Protein AF-A0A8R2F978-F1 (afdb_monomer_lite)

pLDDT: mean 90.06, std 7.63, range [48.06, 97.69]

Organism: Acyrthosiphon pisum (NCBI:txid7029)

Secondary structure (DSSP, 8-state):
-HHHHHHHHHHHHHHH--EEEEEEEEE-TT--EEEEEEEEEE-TT--EEEEEEEEEE-S--SHHHHHHHHHHHHHHTT--GGGEEEEEE-S-HHHH-TTTSHHHHHHHH-TT-EEEE-HHHHHHHHHHHHHHHSHHHHHHHHHHHHHHHHHHHHHHHHTTTEEEEESPPP-TT--HHHHHHHHHHHTT----EEEEEEEE-SSTT-EEEEEEES-HHHHHHHHHHHHHHT--GGGT-TTS-SSSPPEEEEPPPHHHHHHHHHHHHHHHHTT-SEEEEETTEEEEESSTTSPPEEE-STHHHHT-

Radius of gyration: 28.64 Å; chains: 1; bounding box: 63×48×80 Å

Sequence (304 aa):
MGVNVLSQIIDNVKNAGMYSVIMDETQDLKKHEQVSIDLRYCDKRLNVIENFIGFYKTDKLDGETLSNLLKSTLQSLDLKIENMRGQCYDGAASMRGSYSGVAKRIRDENKLALYVHCYAHILNLCVVDVCGKVAPIRNMFGEVSILKLRISSIEQSNLNNYIDITGIPQTKNENCSEIVKQIGLKTNTIINVIEANRIYITNDKNSIIVAKLETNEMKKKFIRNSKISKLSPNIIHNEWSNEIKVYINERLKKDRRIIFGQARAAGREKKFKFVWVNNGDILLKKEESSKTIRIRTPQDLEKM

InterPro domains:
  IPR012337 Ribonuclease H-like superfamily [SSF53098] (14-141)
  IPR025398 ZMYM1-like, RNase-like domain [PF14291] (4-101)
  IPR057251 FP protein, C-terminal domain [PF25298] (256-304)

Foldseek 3Di:
DLVVVLLVVLVQCVVLLAKAKEKEWDADPVRFIKMWIWIWGAGPVRDIDIGTNDIDTFNDLAQVRVLVSVVVVCVVSVHDLQRYQEYEYAPDCCDVPPPRHVQNVSCVVHVNHDYDHDPVNVVVVVVVVCCCPPVVSVVVVVVVVVVVVVVLLVVLVVLLQKKKKWQAADDPPDDQQVLVVLLCVLLVADWDWPDWDWDDDPDRRTIIIMTGTPDSVSLVSSQVSLVVSFDHNCSSPVPGDRVTTMHMARDEPPVLVVLLVVLVVLCVVVQFPDWHDDSNWTWTHRDPPGDIDTDDDNVSSVVD

Structure (mmCIF, N/CA/C/O backbone):
data_AF-A0A8R2F978-F1
#
_entry.id   AF-A0A8R2F978-F1
#
loop_
_atom_site.group_PDB
_atom_site.id
_atom_site.type_symbol
_atom_site.label_atom_id
_atom_site.label_alt_id
_atom_site.label_comp_id
_atom_site.label_asym_id
_atom_site.label_entity_id
_atom_site.label_seq_id
_atom_site.pdbx_PDB_ins_code
_atom_site.Cartn_x
_atom_site.Cartn_y
_atom_site.Cartn_z
_atom_site.occupancy
_atom_site.B_iso_or_equiv
_atom_site.auth_seq_id
_atom_site.auth_comp_id
_atom_site.auth_asym_id
_atom_site.auth_atom_id
_atom_site.pdbx_PDB_model_num
ATOM 1 N N . MET A 1 1 ? -9.953 -12.820 -29.648 1.00 48.06 1 MET A N 1
ATOM 2 C CA . MET A 1 1 ? -9.524 -11.502 -30.174 1.00 48.06 1 MET A CA 1
ATOM 3 C C . MET A 1 1 ? -8.089 -11.155 -29.799 1.00 48.06 1 MET A C 1
ATOM 5 O O . MET A 1 1 ? -7.335 -10.882 -30.716 1.00 48.06 1 MET A O 1
ATOM 9 N N . GLY A 1 2 ? -7.675 -11.223 -28.524 1.00 61.47 2 GLY A N 1
ATOM 10 C CA . GLY A 1 2 ? -6.311 -10.830 -28.114 1.00 61.47 2 GLY A CA 1
ATOM 11 C C . GLY A 1 2 ? -5.160 -11.596 -28.786 1.00 61.47 2 GLY A C 1
ATOM 12 O O . GLY A 1 2 ? -4.192 -10.973 -29.200 1.00 61.47 2 GLY A O 1
ATOM 13 N N . VAL A 1 3 ? -5.290 -12.917 -28.975 1.00 68.06 3 VAL A N 1
ATOM 14 C CA . VAL A 1 3 ? -4.236 -13.741 -29.608 1.00 68.06 3 VAL A CA 1
ATOM 15 C C . VAL A 1 3 ? -3.976 -13.317 -31.059 1.00 68.06 3 VAL A C 1
ATOM 17 O O . VAL A 1 3 ? -2.829 -13.107 -31.425 1.00 68.06 3 VAL A O 1
ATOM 20 N N . ASN A 1 4 ? -5.029 -13.081 -31.852 1.00 78.31 4 ASN A N 1
ATOM 21 C CA . ASN A 1 4 ? -4.880 -12.645 -33.248 1.00 78.31 4 ASN A CA 1
ATOM 22 C C . ASN A 1 4 ? -4.228 -11.259 -33.368 1.00 78.31 4 ASN A C 1
ATOM 24 O O . ASN A 1 4 ? -3.484 -11.016 -34.311 1.00 78.31 4 ASN A O 1
ATOM 28 N N . VAL A 1 5 ? -4.497 -10.354 -32.421 1.00 87.62 5 VAL A N 1
ATOM 29 C CA . VAL A 1 5 ? -3.882 -9.018 -32.407 1.00 87.62 5 VAL A CA 1
ATOM 30 C C . VAL A 1 5 ? -2.402 -9.112 -32.043 1.00 87.62 5 VAL A C 1
ATOM 32 O O . VAL A 1 5 ? -1.578 -8.497 -32.715 1.00 87.62 5 VAL A O 1
ATOM 35 N N . LEU A 1 6 ? -2.053 -9.912 -31.030 1.00 91.25 6 LEU A N 1
ATOM 36 C CA . LEU A 1 6 ? -0.658 -10.128 -30.654 1.00 91.25 6 LEU A CA 1
ATOM 37 C C . LEU A 1 6 ? 0.127 -10.758 -31.809 1.00 91.25 6 LEU A C 1
ATOM 39 O O . LEU A 1 6 ? 1.164 -10.222 -32.178 1.00 91.25 6 LEU A O 1
ATOM 43 N N . SER A 1 7 ? -0.388 -11.822 -32.433 1.00 92.06 7 SER A N 1
ATOM 44 C CA . SER A 1 7 ? 0.251 -12.443 -33.601 1.00 92.06 7 SER A CA 1
ATOM 45 C C . SER A 1 7 ? 0.510 -11.431 -34.720 1.00 92.06 7 SER A C 1
ATOM 47 O O . SER A 1 7 ? 1.630 -11.355 -35.214 1.00 92.06 7 SER A O 1
ATOM 49 N N . GLN A 1 8 ? -0.469 -10.577 -35.038 1.00 93.50 8 GLN A N 1
ATOM 50 C CA . GLN A 1 8 ? -0.300 -9.532 -36.051 1.00 93.50 8 GLN A CA 1
ATOM 51 C C . GLN A 1 8 ? 0.800 -8.522 -35.686 1.00 93.50 8 GLN A C 1
ATOM 53 O O . GLN A 1 8 ? 1.569 -8.109 -36.554 1.00 93.50 8 GLN A O 1
ATOM 58 N N . ILE A 1 9 ? 0.882 -8.111 -34.416 1.00 94.19 9 ILE A N 1
ATOM 59 C CA . ILE A 1 9 ? 1.946 -7.218 -33.935 1.00 94.19 9 ILE A CA 1
ATOM 60 C C . ILE A 1 9 ? 3.309 -7.890 -34.121 1.00 94.19 9 ILE A C 1
ATOM 62 O O . ILE A 1 9 ? 4.225 -7.270 -34.657 1.00 94.19 9 ILE A O 1
ATOM 66 N N . ILE A 1 10 ? 3.442 -9.159 -33.729 1.00 95.62 10 ILE A N 1
ATOM 67 C CA . ILE A 1 10 ? 4.699 -9.904 -33.860 1.00 95.62 10 ILE A CA 1
ATOM 68 C C . ILE A 1 10 ? 5.103 -10.060 -35.327 1.00 95.62 10 ILE A C 1
ATOM 70 O O . ILE A 1 10 ? 6.267 -9.837 -35.656 1.00 95.62 10 ILE A O 1
ATOM 74 N N . ASP A 1 11 ? 4.164 -10.359 -36.222 1.00 94.81 11 ASP A N 1
ATOM 75 C CA . ASP A 1 11 ? 4.444 -10.446 -37.657 1.00 94.81 11 ASP A CA 1
ATOM 76 C C . ASP A 1 11 ? 4.913 -9.100 -38.224 1.00 94.81 11 ASP A C 1
ATOM 78 O O . ASP A 1 11 ? 5.862 -9.043 -39.009 1.00 94.81 11 ASP A O 1
ATOM 82 N N . ASN A 1 12 ? 4.308 -7.991 -37.792 1.00 94.94 12 ASN A N 1
ATOM 83 C CA . ASN A 1 12 ? 4.743 -6.652 -38.185 1.00 94.94 12 ASN A CA 1
ATOM 84 C C . ASN A 1 12 ? 6.167 -6.347 -37.692 1.00 94.94 12 ASN A C 1
ATOM 86 O O . ASN A 1 12 ? 6.980 -5.833 -38.460 1.00 94.94 12 ASN A O 1
ATOM 90 N N . VAL A 1 13 ? 6.490 -6.714 -36.448 1.00 96.25 13 VAL A N 1
ATOM 91 C CA . VAL A 1 13 ? 7.836 -6.566 -35.869 1.00 96.25 13 VAL A CA 1
ATOM 92 C C . VAL A 1 13 ? 8.857 -7.410 -36.638 1.00 96.25 13 VAL A C 1
ATOM 94 O O . VAL A 1 13 ? 9.933 -6.919 -36.980 1.00 96.25 13 VAL A O 1
ATOM 97 N N . LYS A 1 14 ? 8.523 -8.665 -36.963 1.00 95.06 14 LYS A N 1
ATOM 98 C CA . LYS A 1 14 ? 9.383 -9.551 -37.764 1.00 95.06 14 LYS A CA 1
ATOM 99 C C . LYS A 1 14 ? 9.635 -8.977 -39.157 1.00 95.06 14 LYS A C 1
ATOM 101 O O . LYS A 1 14 ? 10.776 -8.970 -39.608 1.00 95.06 14 LYS A O 1
ATOM 106 N N . ASN A 1 15 ? 8.600 -8.435 -39.800 1.00 94.19 15 ASN A N 1
ATOM 107 C CA . ASN A 1 15 ? 8.706 -7.776 -41.105 1.00 94.19 15 ASN A CA 1
ATOM 108 C C . ASN A 1 15 ? 9.543 -6.489 -41.065 1.00 94.19 15 ASN A C 1
ATOM 110 O O . ASN A 1 15 ? 10.213 -6.171 -42.046 1.00 94.19 15 ASN A O 1
ATOM 114 N N . ALA A 1 16 ? 9.511 -5.749 -39.954 1.00 95.00 16 ALA A N 1
ATOM 115 C CA . ALA A 1 16 ? 10.373 -4.588 -39.740 1.00 95.00 16 ALA A CA 1
ATOM 116 C C . ALA A 1 16 ? 11.850 -4.978 -39.556 1.00 95.00 16 ALA A C 1
ATOM 118 O O . ALA A 1 16 ? 12.748 -4.174 -39.805 1.00 95.00 16 ALA A O 1
ATOM 119 N N . GLY A 1 17 ? 12.115 -6.210 -39.116 1.00 93.75 17 GLY A N 1
ATOM 120 C CA . GLY A 1 17 ? 13.448 -6.790 -38.972 1.00 93.75 17 GLY A CA 1
ATOM 121 C C . GLY A 1 17 ? 14.217 -6.307 -37.742 1.00 93.75 17 GLY A C 1
ATOM 122 O O . GLY A 1 17 ? 14.917 -7.105 -37.130 1.00 93.75 17 GLY A O 1
ATOM 123 N N . MET A 1 18 ? 14.074 -5.040 -37.344 1.00 96.00 18 MET A N 1
ATOM 124 C CA . MET A 1 18 ? 14.697 -4.466 -36.148 1.00 96.00 18 MET A CA 1
ATOM 125 C C . MET A 1 18 ? 13.656 -3.858 -35.215 1.00 96.00 18 MET A C 1
ATOM 127 O O . MET A 1 18 ? 12.683 -3.250 -35.660 1.00 96.00 18 MET A O 1
ATOM 131 N N . TYR A 1 19 ? 13.894 -3.979 -33.912 1.00 97.44 19 TYR A N 1
ATOM 132 C CA . TYR A 1 19 ? 12.982 -3.462 -32.895 1.00 97.44 19 TYR A CA 1
ATOM 133 C C . TYR A 1 19 ? 13.718 -2.997 -31.640 1.00 97.44 19 TYR A C 1
ATOM 135 O O . TYR A 1 19 ? 14.901 -3.262 -31.438 1.00 97.44 19 TYR A O 1
ATOM 143 N N . SER A 1 20 ? 13.007 -2.281 -30.784 1.00 97.44 20 SER A N 1
ATOM 144 C CA . SER A 1 20 ? 13.423 -1.907 -29.439 1.00 97.44 20 SER A CA 1
ATOM 145 C C . SER A 1 20 ? 12.384 -2.382 -28.437 1.00 97.44 20 SER A C 1
ATOM 147 O O . SER A 1 20 ? 11.215 -2.543 -28.784 1.00 97.44 20 SER A O 1
ATOM 149 N N . VAL A 1 21 ? 12.814 -2.594 -27.200 1.00 97.19 21 VAL A N 1
ATOM 150 C CA . VAL A 1 21 ? 11.937 -2.972 -26.092 1.00 97.19 21 VAL A CA 1
ATOM 151 C C . VAL A 1 21 ? 11.830 -1.807 -25.125 1.00 97.19 21 VAL A C 1
ATOM 153 O O . VAL A 1 21 ? 12.836 -1.172 -24.798 1.00 97.19 21 VAL A O 1
ATOM 156 N N . ILE A 1 22 ? 10.615 -1.553 -24.656 1.00 95.81 22 ILE A N 1
ATOM 157 C CA . ILE A 1 22 ? 10.334 -0.694 -23.511 1.00 95.81 22 ILE A CA 1
ATOM 158 C C . ILE A 1 22 ? 9.742 -1.596 -22.431 1.00 95.81 22 ILE A C 1
ATOM 160 O O . ILE A 1 22 ? 8.932 -2.470 -22.734 1.00 95.81 22 ILE A O 1
ATOM 164 N N . MET A 1 23 ? 10.202 -1.445 -21.194 1.00 93.56 23 MET A N 1
ATOM 165 C CA . MET A 1 23 ? 9.756 -2.275 -20.076 1.00 93.56 23 MET A CA 1
ATOM 166 C C . MET A 1 23 ? 9.658 -1.430 -18.814 1.00 93.56 23 MET A C 1
ATOM 168 O O . MET A 1 23 ? 10.573 -0.657 -18.521 1.00 93.56 23 MET A O 1
ATOM 172 N N . ASP A 1 24 ? 8.574 -1.608 -18.068 1.00 91.50 24 ASP A N 1
ATOM 173 C CA . ASP A 1 24 ? 8.365 -0.921 -16.794 1.00 91.50 24 ASP A CA 1
ATOM 174 C C . ASP A 1 24 ? 7.810 -1.875 -15.734 1.00 91.50 24 ASP A C 1
ATOM 176 O O . ASP A 1 24 ? 6.967 -2.737 -16.026 1.00 91.50 24 ASP A O 1
ATOM 180 N N . GLU A 1 25 ? 8.310 -1.719 -14.510 1.00 89.62 25 GLU A N 1
ATOM 181 C CA . GLU A 1 25 ? 7.930 -2.511 -13.340 1.00 89.62 25 GLU A CA 1
ATOM 182 C C . GLU A 1 25 ? 6.623 -1.951 -12.754 1.00 89.62 25 GLU A C 1
ATOM 184 O O . GLU A 1 25 ? 6.449 -0.743 -12.591 1.00 89.62 25 GLU A O 1
ATOM 189 N N . THR A 1 26 ? 5.664 -2.817 -12.433 1.00 84.56 26 THR A N 1
ATOM 190 C CA . THR A 1 26 ? 4.372 -2.411 -11.871 1.00 84.56 26 THR A CA 1
ATOM 191 C C . THR A 1 26 ? 3.833 -3.440 -10.881 1.00 84.56 26 THR A C 1
ATOM 193 O O . THR A 1 26 ? 4.259 -4.591 -10.863 1.00 84.56 26 THR A O 1
ATOM 196 N N . GLN A 1 27 ? 2.857 -3.046 -10.064 1.00 80.88 27 GLN A N 1
ATOM 197 C CA . GLN A 1 27 ? 2.188 -3.927 -9.105 1.00 80.88 27 GLN A CA 1
ATOM 198 C C . GLN A 1 27 ? 0.701 -4.045 -9.418 1.00 80.88 27 GLN A C 1
ATOM 200 O O . GLN A 1 27 ? 0.008 -3.044 -9.611 1.00 80.88 27 GLN A O 1
ATOM 205 N N . ASP A 1 28 ? 0.182 -5.274 -9.408 1.00 78.94 28 ASP A N 1
ATOM 206 C CA . ASP A 1 28 ? -1.251 -5.503 -9.581 1.00 78.94 28 ASP A CA 1
ATOM 207 C C . ASP A 1 28 ? -2.068 -5.166 -8.317 1.00 78.94 28 ASP A C 1
ATOM 209 O O . ASP A 1 28 ? -1.542 -4.928 -7.228 1.00 78.94 28 ASP A O 1
ATOM 213 N N . LEU A 1 29 ? -3.403 -5.185 -8.434 1.00 71.00 29 LEU A N 1
ATOM 214 C CA . LEU A 1 29 ? -4.315 -4.904 -7.311 1.00 71.00 29 LEU A CA 1
ATOM 215 C C . LEU A 1 29 ? -4.163 -5.878 -6.126 1.00 71.00 29 LEU A C 1
ATOM 217 O O . LEU A 1 29 ? -4.631 -5.587 -5.024 1.00 71.00 29 LEU A O 1
ATOM 221 N N . LYS A 1 30 ? -3.539 -7.040 -6.343 1.00 72.44 30 LYS A N 1
ATOM 222 C CA . LYS A 1 30 ? -3.233 -8.047 -5.321 1.00 72.44 30 LYS A CA 1
ATOM 223 C C . LYS A 1 30 ? -1.780 -7.961 -4.833 1.00 72.44 30 LYS A C 1
ATOM 225 O O . LYS A 1 30 ? -1.396 -8.791 -4.014 1.00 72.44 30 LYS A O 1
ATOM 230 N N . LYS A 1 31 ? -1.029 -6.932 -5.251 1.00 74.69 31 LYS A N 1
ATOM 231 C CA . LYS A 1 31 ? 0.383 -6.681 -4.930 1.00 74.69 31 LYS A CA 1
ATOM 232 C C . LYS A 1 31 ? 1.347 -7.747 -5.450 1.00 74.69 31 LYS A C 1
ATOM 234 O O . LYS A 1 31 ? 2.391 -7.965 -4.841 1.00 74.69 31 LYS A O 1
ATOM 239 N N . HIS A 1 32 ? 0.999 -8.426 -6.538 1.00 80.75 32 HIS A N 1
ATOM 240 C CA . HIS A 1 32 ? 1.986 -9.219 -7.264 1.00 80.75 32 HIS A CA 1
ATOM 241 C C . HIS A 1 32 ? 2.751 -8.311 -8.215 1.00 80.75 32 HIS A C 1
ATOM 243 O O . HIS A 1 32 ? 2.146 -7.480 -8.900 1.00 80.75 32 HIS A O 1
ATOM 249 N N . GLU A 1 33 ? 4.061 -8.514 -8.265 1.00 87.00 33 GLU A N 1
ATOM 250 C CA . GLU A 1 33 ? 4.936 -7.809 -9.189 1.00 87.00 33 GLU A CA 1
ATOM 251 C C . GLU A 1 33 ? 4.659 -8.263 -10.626 1.00 87.00 33 GLU A C 1
ATOM 253 O O . GLU A 1 33 ? 4.474 -9.450 -10.933 1.00 87.00 33 GLU A O 1
ATOM 258 N N . GLN A 1 34 ? 4.590 -7.290 -11.522 1.00 91.75 34 GLN A N 1
ATOM 259 C CA . GLN A 1 34 ? 4.372 -7.481 -12.943 1.00 91.75 34 GLN A CA 1
ATOM 260 C C . GLN A 1 34 ? 5.278 -6.550 -13.729 1.00 91.75 34 GLN A C 1
ATOM 262 O O . GLN A 1 34 ? 5.741 -5.519 -13.251 1.00 91.75 34 GLN A O 1
ATOM 267 N N . VAL A 1 35 ? 5.509 -6.928 -14.973 1.00 93.06 35 VAL A N 1
ATOM 268 C CA . VAL A 1 35 ? 6.360 -6.199 -15.891 1.00 93.06 35 VAL A CA 1
ATOM 269 C C . VAL A 1 35 ? 5.558 -5.943 -17.152 1.00 93.06 35 VAL A C 1
ATOM 271 O O . VAL A 1 35 ? 5.075 -6.880 -17.792 1.00 93.06 35 VAL A O 1
ATOM 274 N N . SER A 1 36 ? 5.370 -4.671 -17.479 1.00 94.69 36 SER A N 1
ATOM 275 C CA . SER A 1 36 ? 4.822 -4.262 -18.771 1.00 94.69 36 SER A CA 1
ATOM 276 C C . SER A 1 36 ? 5.912 -4.351 -19.827 1.00 94.69 36 SER A C 1
ATOM 278 O O . SER A 1 36 ? 7.052 -3.980 -19.552 1.00 94.69 36 SER A O 1
ATOM 280 N N . ILE A 1 37 ? 5.584 -4.873 -21.008 1.00 95.56 37 ILE A N 1
ATOM 281 C CA . ILE A 1 37 ? 6.512 -4.896 -22.139 1.00 95.56 37 ILE A CA 1
ATOM 282 C C . ILE A 1 37 ? 5.818 -4.312 -23.367 1.00 95.56 37 ILE A C 1
ATOM 284 O O . ILE A 1 37 ? 4.727 -4.747 -23.752 1.00 95.56 37 ILE A O 1
ATOM 288 N N . ASP A 1 38 ? 6.503 -3.374 -24.012 1.00 96.44 38 ASP A N 1
ATOM 289 C CA . ASP A 1 38 ? 6.137 -2.794 -25.296 1.00 96.44 38 ASP A CA 1
ATOM 290 C C . ASP A 1 38 ? 7.261 -3.010 -26.313 1.00 96.44 38 ASP A C 1
ATOM 292 O O . ASP A 1 38 ? 8.454 -3.009 -25.988 1.00 96.44 38 ASP A O 1
ATOM 296 N N . LEU A 1 39 ? 6.873 -3.163 -27.576 1.00 97.25 39 LEU A N 1
ATOM 297 C CA . LEU A 1 39 ? 7.788 -3.232 -28.707 1.00 97.25 39 LEU A CA 1
ATOM 298 C C . LEU A 1 39 ? 7.678 -1.959 -29.537 1.00 97.25 39 LEU A C 1
ATOM 300 O O . LEU A 1 39 ? 6.584 -1.545 -29.918 1.00 97.25 39 LEU A O 1
ATOM 304 N N . ARG A 1 40 ? 8.829 -1.378 -29.868 1.00 97.44 40 ARG A N 1
ATOM 305 C CA . ARG A 1 40 ? 8.950 -0.218 -30.751 1.00 97.44 40 ARG A CA 1
ATOM 306 C C . ARG A 1 40 ? 9.706 -0.598 -32.015 1.00 97.44 40 ARG A C 1
ATOM 308 O O . ARG A 1 40 ? 10.827 -1.091 -31.931 1.00 97.44 40 ARG A O 1
ATOM 315 N N . TYR A 1 41 ? 9.136 -0.344 -33.183 1.00 97.00 41 TYR A N 1
ATOM 316 C CA . TYR A 1 41 ? 9.738 -0.671 -34.479 1.00 97.00 41 TYR A CA 1
ATOM 317 C C . TYR A 1 41 ? 9.322 0.351 -35.540 1.00 97.00 41 TYR A C 1
ATOM 319 O O . TYR A 1 41 ? 8.482 1.211 -35.281 1.00 97.00 41 TYR A O 1
ATOM 327 N N . CYS A 1 42 ? 9.930 0.283 -36.723 1.00 96.38 42 CYS A N 1
ATOM 328 C CA . CYS A 1 42 ? 9.549 1.124 -37.855 1.00 96.38 42 CYS A CA 1
ATOM 329 C C . CYS A 1 42 ? 8.840 0.288 -38.919 1.00 96.38 42 CYS A C 1
ATOM 331 O O . CYS A 1 42 ? 9.311 -0.792 -39.270 1.00 96.38 42 CYS A O 1
ATOM 333 N N . ASP A 1 43 ? 7.727 0.785 -39.453 1.00 92.94 43 ASP A N 1
ATOM 334 C CA . ASP A 1 43 ? 7.078 0.149 -40.599 1.00 92.94 43 ASP A CA 1
ATOM 335 C C . ASP A 1 43 ? 7.853 0.394 -41.911 1.00 92.94 43 ASP A C 1
ATOM 337 O O . ASP A 1 43 ? 8.865 1.098 -41.963 1.00 92.94 43 ASP A O 1
ATOM 341 N N . LYS A 1 44 ? 7.344 -0.157 -43.020 1.00 90.94 44 LYS A N 1
ATOM 342 C CA . LYS A 1 44 ? 7.931 0.021 -44.362 1.00 90.94 44 LYS A CA 1
ATOM 343 C C . LYS A 1 44 ? 7.969 1.481 -44.836 1.00 90.94 44 LYS A C 1
ATOM 345 O O . LYS A 1 44 ? 8.677 1.786 -45.790 1.00 90.94 44 LYS A O 1
ATOM 350 N N . ARG A 1 45 ? 7.186 2.370 -44.219 1.00 93.75 45 ARG A N 1
ATOM 351 C CA . ARG A 1 45 ? 7.123 3.807 -44.519 1.00 93.75 45 ARG A CA 1
ATOM 352 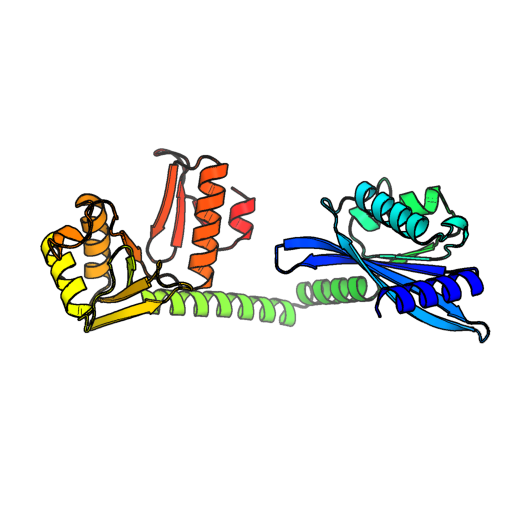C C . ARG A 1 45 ? 7.972 4.627 -43.544 1.00 93.75 45 ARG A C 1
ATOM 354 O O . ARG A 1 45 ? 7.916 5.851 -43.601 1.00 93.75 45 ARG A O 1
ATOM 361 N N . LEU A 1 46 ? 8.759 3.964 -42.691 1.00 91.75 46 LEU A N 1
ATOM 362 C CA . LEU A 1 46 ? 9.591 4.561 -41.647 1.00 91.75 46 LEU A CA 1
ATOM 363 C C . LEU A 1 46 ? 8.790 5.278 -40.550 1.00 91.75 46 LEU A C 1
ATOM 365 O O . LEU A 1 46 ? 9.341 6.108 -39.827 1.00 91.75 46 LEU A O 1
ATOM 369 N N . ASN A 1 47 ? 7.509 4.940 -40.381 1.00 95.62 47 ASN A N 1
ATOM 370 C CA . ASN A 1 47 ? 6.744 5.411 -39.234 1.00 95.62 47 ASN A CA 1
ATOM 371 C C . ASN A 1 47 ? 7.136 4.606 -38.002 1.00 95.62 47 ASN A C 1
ATOM 373 O O . ASN A 1 47 ? 7.174 3.375 -38.044 1.00 95.62 47 ASN A O 1
ATOM 377 N N . VAL A 1 48 ? 7.376 5.304 -36.895 1.00 95.94 48 VAL A N 1
ATOM 378 C CA . VAL A 1 48 ? 7.610 4.672 -35.598 1.00 95.94 48 VAL A CA 1
ATOM 379 C C . VAL A 1 48 ? 6.283 4.151 -35.059 1.00 95.94 48 VAL A C 1
ATOM 381 O O . VAL A 1 48 ? 5.329 4.913 -34.906 1.00 95.94 48 VAL A O 1
ATOM 384 N N . ILE A 1 49 ? 6.244 2.861 -34.749 1.00 96.75 49 ILE A N 1
ATOM 385 C CA . ILE A 1 49 ? 5.102 2.184 -34.145 1.00 96.75 49 ILE A CA 1
ATOM 386 C C . ILE A 1 49 ? 5.531 1.646 -32.785 1.00 96.75 49 ILE A C 1
ATOM 388 O O . ILE A 1 49 ? 6.590 1.033 -32.657 1.00 96.75 49 ILE A O 1
ATOM 392 N N . GLU A 1 50 ? 4.689 1.871 -31.781 1.00 96.62 50 GLU A N 1
ATOM 393 C CA . GLU A 1 50 ? 4.829 1.331 -30.432 1.00 96.62 50 GLU A CA 1
ATOM 394 C C . GLU A 1 50 ? 3.602 0.469 -30.125 1.00 96.62 50 GLU A C 1
ATOM 396 O O . GLU A 1 50 ? 2.460 0.900 -30.303 1.00 96.62 50 GLU A O 1
ATOM 401 N N . ASN A 1 51 ? 3.829 -0.777 -29.715 1.00 96.31 51 ASN A N 1
ATOM 402 C CA . ASN A 1 51 ? 2.762 -1.717 -29.403 1.00 96.31 51 ASN A CA 1
ATOM 403 C C . ASN A 1 51 ? 3.015 -2.424 -28.073 1.00 96.31 51 ASN A C 1
ATOM 405 O O . ASN A 1 51 ? 4.016 -3.122 -27.909 1.00 96.31 51 ASN A O 1
ATOM 409 N N . PHE A 1 52 ? 2.035 -2.314 -27.180 1.00 95.38 52 PHE A N 1
ATOM 410 C CA . PHE A 1 52 ? 1.959 -3.094 -25.954 1.00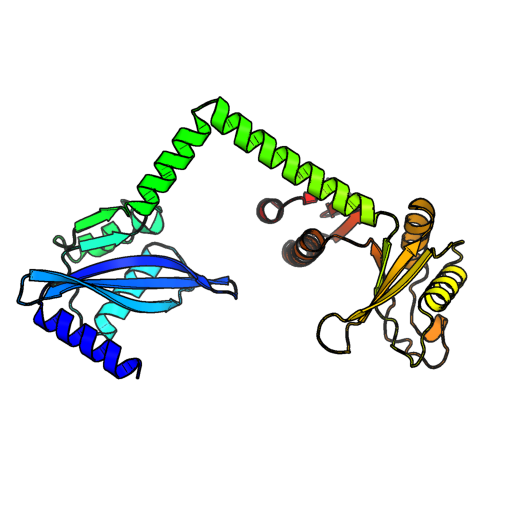 95.38 52 PHE A CA 1
ATOM 411 C C . PHE A 1 52 ? 1.717 -4.567 -26.260 1.00 95.38 52 PHE A C 1
ATOM 413 O O . PHE A 1 52 ? 0.770 -4.908 -26.976 1.00 95.38 52 PHE A O 1
ATOM 420 N N . ILE A 1 53 ? 2.556 -5.439 -25.699 1.00 94.44 53 ILE A N 1
ATOM 421 C CA . ILE A 1 53 ? 2.461 -6.887 -25.922 1.00 94.44 53 ILE A CA 1
ATOM 422 C C . ILE A 1 53 ? 1.964 -7.658 -24.700 1.00 94.44 53 ILE A C 1
ATOM 424 O O . ILE A 1 53 ? 1.531 -8.799 -24.851 1.00 94.44 53 ILE A O 1
ATOM 428 N N . GLY A 1 54 ? 1.982 -7.063 -23.504 1.00 93.69 54 GLY A N 1
ATOM 429 C CA . GLY A 1 54 ? 1.363 -7.671 -22.329 1.00 93.69 54 GLY A CA 1
ATOM 430 C C . GLY A 1 54 ? 2.005 -7.319 -20.992 1.00 93.69 54 GLY A C 1
ATOM 431 O O . GLY A 1 5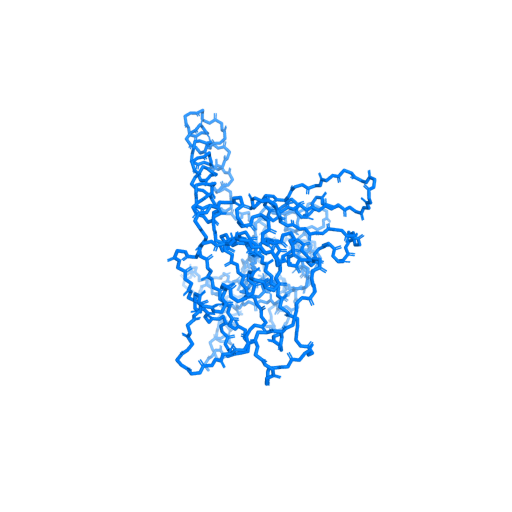4 ? 3.061 -6.690 -20.917 1.00 93.69 54 GLY A O 1
ATOM 432 N N . PHE A 1 55 ? 1.336 -7.775 -19.932 1.00 93.88 55 PHE A N 1
ATOM 433 C CA . PHE A 1 55 ? 1.880 -7.827 -18.580 1.00 93.88 55 PHE A CA 1
ATOM 434 C C . PHE A 1 55 ? 2.374 -9.235 -18.281 1.00 93.88 55 PHE A C 1
ATOM 436 O O . PHE A 1 55 ? 1.642 -10.213 -18.452 1.00 93.88 55 PHE A O 1
ATOM 443 N N . TYR A 1 56 ? 3.591 -9.319 -17.766 1.00 92.56 56 TYR A N 1
ATOM 444 C CA . TYR A 1 56 ? 4.250 -10.569 -17.434 1.00 92.56 56 TYR A CA 1
ATOM 445 C C . TYR A 1 56 ? 4.514 -10.600 -15.936 1.00 92.56 56 TYR A C 1
ATOM 447 O O . TYR A 1 56 ? 5.104 -9.679 -15.376 1.00 92.56 56 TYR A O 1
ATOM 455 N N . LYS A 1 57 ? 4.022 -11.639 -15.263 1.00 91.62 57 LYS A N 1
ATOM 456 C CA . LYS A 1 57 ? 4.223 -11.794 -13.820 1.00 91.62 57 LYS A CA 1
ATOM 457 C C . LYS A 1 57 ? 5.667 -12.161 -13.526 1.00 91.62 57 LYS A C 1
ATOM 459 O O . LYS A 1 57 ? 6.263 -12.952 -14.253 1.00 91.62 57 LYS A O 1
ATOM 464 N N . THR A 1 58 ? 6.180 -11.639 -12.422 1.00 88.88 58 THR A N 1
ATOM 465 C CA . THR A 1 58 ? 7.482 -12.021 -11.887 1.00 88.88 58 THR A CA 1
ATOM 466 C C . THR A 1 58 ? 7.408 -12.133 -10.374 1.00 88.88 58 THR A C 1
ATOM 468 O O . THR A 1 58 ? 6.666 -11.402 -9.725 1.00 88.88 58 THR A O 1
ATOM 471 N N . ASP A 1 59 ? 8.181 -13.051 -9.803 1.00 84.19 59 ASP A N 1
ATOM 472 C CA . ASP A 1 59 ? 8.273 -13.202 -8.350 1.00 84.19 59 ASP A CA 1
ATOM 473 C C . ASP A 1 59 ? 9.319 -12.255 -7.743 1.00 84.19 59 ASP A C 1
ATOM 475 O O . ASP A 1 59 ? 9.317 -12.009 -6.536 1.00 84.19 59 ASP A O 1
ATOM 479 N N . LYS A 1 60 ? 10.243 -11.741 -8.570 1.00 86.31 60 LYS A N 1
ATOM 480 C CA . LYS A 1 60 ? 11.340 -10.861 -8.151 1.00 86.31 60 LYS A CA 1
ATOM 481 C C . LYS A 1 60 ? 11.611 -9.769 -9.182 1.00 86.31 60 LYS A C 1
ATOM 483 O O . LYS A 1 60 ? 11.516 -9.997 -10.387 1.00 86.31 60 LYS A O 1
ATOM 488 N N . LEU A 1 61 ? 12.021 -8.607 -8.683 1.00 85.44 61 LEU A N 1
ATOM 489 C CA . LEU A 1 61 ? 12.409 -7.431 -9.471 1.00 85.44 61 LEU A CA 1
ATOM 490 C C . LEU A 1 61 ? 13.934 -7.224 -9.501 1.00 85.44 61 LEU A C 1
ATOM 492 O O . LEU A 1 61 ? 14.431 -6.108 -9.612 1.00 85.44 61 LEU A O 1
ATOM 496 N N . ASP A 1 62 ? 14.715 -8.297 -9.357 1.00 90.00 62 ASP A N 1
ATOM 497 C CA . ASP A 1 62 ? 16.162 -8.217 -9.556 1.00 90.00 62 ASP A CA 1
ATOM 498 C C . ASP A 1 62 ? 16.526 -8.284 -11.048 1.00 90.00 62 ASP A C 1
ATOM 500 O O . ASP A 1 62 ? 15.801 -8.840 -11.877 1.00 90.00 62 ASP A O 1
ATOM 504 N N . GLY A 1 63 ? 17.683 -7.716 -11.399 1.00 89.44 63 GLY A N 1
ATOM 505 C CA . GLY A 1 63 ? 18.103 -7.599 -12.796 1.00 89.44 63 GLY A CA 1
ATOM 506 C C . GLY A 1 63 ? 18.287 -8.938 -13.517 1.00 89.44 63 GLY A C 1
ATOM 507 O O . GLY A 1 63 ? 18.187 -8.985 -14.741 1.00 89.44 63 GLY A O 1
ATOM 508 N N . GLU A 1 64 ? 18.531 -10.037 -12.797 1.00 92.19 64 GLU A N 1
ATOM 509 C CA . GLU A 1 64 ? 18.643 -11.368 -13.397 1.00 92.19 64 GLU A CA 1
ATOM 510 C C . GLU A 1 64 ? 17.281 -11.915 -13.800 1.00 92.19 64 GLU A C 1
ATOM 512 O O . GLU A 1 64 ? 17.080 -12.284 -14.958 1.00 92.19 64 GLU A O 1
ATOM 517 N N . THR A 1 65 ? 16.343 -11.905 -12.854 1.00 92.94 65 THR A N 1
ATOM 518 C CA . THR A 1 65 ? 14.975 -12.378 -13.052 1.00 92.94 65 THR A CA 1
ATOM 519 C C . THR A 1 65 ? 14.306 -11.603 -14.185 1.00 92.94 65 THR A C 1
ATOM 521 O O . THR A 1 65 ? 13.759 -12.212 -15.103 1.00 92.94 65 THR A O 1
ATOM 524 N N . LEU A 1 66 ? 14.443 -10.274 -14.195 1.00 94.19 66 LEU A N 1
ATOM 525 C CA . LEU A 1 66 ? 13.888 -9.413 -15.243 1.00 94.19 66 LEU A CA 1
ATOM 526 C C . LEU A 1 66 ? 14.527 -9.660 -16.618 1.00 94.19 66 LEU A C 1
ATOM 528 O O . LEU A 1 66 ? 13.826 -9.716 -17.628 1.00 94.19 66 LEU A O 1
ATOM 532 N N . SER A 1 67 ? 15.845 -9.878 -16.675 1.00 94.19 67 SER A N 1
ATOM 533 C CA . SER A 1 67 ? 16.521 -10.216 -17.937 1.00 94.19 67 SER A CA 1
ATOM 534 C C . SER A 1 67 ? 16.039 -11.552 -18.497 1.00 94.19 67 SER A C 1
ATOM 536 O O . SER A 1 67 ? 15.800 -11.671 -19.697 1.00 94.19 67 SER A O 1
ATOM 538 N N . ASN A 1 68 ? 15.895 -12.562 -17.638 1.00 94.69 68 ASN A N 1
ATOM 539 C CA . ASN A 1 68 ? 15.429 -13.889 -18.035 1.00 94.69 68 ASN A CA 1
ATOM 540 C C . ASN A 1 68 ? 13.952 -13.864 -18.447 1.00 94.69 68 ASN A C 1
ATOM 542 O O . ASN A 1 68 ? 13.571 -14.528 -19.413 1.00 94.69 68 ASN A O 1
ATOM 546 N N . LEU A 1 69 ? 13.131 -13.053 -17.776 1.00 95.31 69 LEU A N 1
ATOM 547 C CA . LEU A 1 69 ? 11.742 -12.819 -18.161 1.00 95.31 69 LEU A CA 1
ATOM 548 C C . LEU A 1 69 ? 11.655 -12.212 -19.563 1.00 95.31 69 LEU A C 1
ATOM 550 O O . LEU A 1 69 ? 10.923 -12.723 -20.408 1.00 95.31 69 LEU A O 1
ATOM 554 N N . LEU A 1 70 ? 12.445 -11.173 -19.842 1.00 95.56 70 LEU A N 1
ATOM 555 C CA . LEU A 1 70 ? 12.479 -10.558 -21.164 1.00 95.56 70 LEU A CA 1
ATOM 556 C C . LEU A 1 70 ? 12.923 -11.560 -22.236 1.00 95.56 70 LEU A C 1
ATOM 558 O O . LEU A 1 70 ? 12.260 -11.698 -23.261 1.00 95.56 70 LEU A O 1
ATOM 562 N N . LYS A 1 71 ? 14.012 -12.298 -21.996 1.00 95.19 71 LYS A N 1
ATOM 563 C CA . LYS A 1 71 ? 14.525 -13.295 -22.951 1.00 95.19 71 LYS A CA 1
ATOM 564 C C . LYS A 1 71 ? 13.515 -14.398 -23.231 1.00 95.19 71 LYS A C 1
ATOM 566 O O . LYS A 1 71 ? 13.266 -14.705 -24.392 1.00 95.19 71 LYS A O 1
ATOM 571 N N . SER A 1 72 ? 12.910 -14.963 -22.188 1.00 95.62 72 SER A N 1
ATOM 572 C CA . SER A 1 72 ? 11.896 -16.011 -22.345 1.00 95.62 72 SER A CA 1
ATOM 573 C C . SER A 1 72 ? 10.650 -15.489 -23.064 1.00 95.62 72 SER A C 1
ATOM 575 O O . SER A 1 72 ? 10.112 -16.183 -23.924 1.00 95.62 72 SER A O 1
ATOM 577 N N . THR A 1 73 ? 10.254 -14.238 -22.810 1.00 95.31 73 THR A N 1
ATOM 578 C CA . THR A 1 73 ? 9.162 -13.574 -23.535 1.00 95.31 73 THR A CA 1
ATOM 579 C C . THR A 1 73 ? 9.495 -13.422 -25.018 1.00 95.31 73 THR A C 1
ATOM 581 O O . THR A 1 73 ? 8.726 -13.881 -25.861 1.00 95.31 73 THR A O 1
ATOM 584 N N . LEU A 1 74 ? 10.657 -12.857 -25.361 1.00 95.25 74 LEU A N 1
ATOM 585 C CA . LEU A 1 74 ? 11.093 -12.710 -26.754 1.00 95.25 74 LEU A CA 1
ATOM 586 C C . LEU A 1 74 ? 11.186 -14.065 -27.466 1.00 95.25 74 LEU A C 1
ATOM 588 O O . LEU A 1 74 ? 10.689 -14.201 -28.581 1.00 95.25 74 LEU A O 1
ATOM 592 N N . GLN A 1 75 ? 11.738 -15.081 -26.800 1.00 95.44 75 GLN A N 1
ATOM 593 C CA . GLN A 1 75 ? 11.828 -16.438 -27.335 1.00 95.44 75 GLN A CA 1
ATOM 594 C C . GLN A 1 75 ? 10.443 -17.054 -27.576 1.00 95.44 75 GLN A C 1
ATOM 596 O O . GLN A 1 75 ? 10.225 -17.664 -28.619 1.00 95.44 75 GLN A O 1
ATOM 601 N N . SER A 1 76 ? 9.489 -16.860 -26.659 1.00 94.88 76 SER A N 1
ATOM 602 C CA . SER A 1 76 ? 8.114 -17.360 -26.816 1.00 94.88 76 SER A CA 1
ATOM 603 C C . SER A 1 76 ? 7.361 -16.710 -27.984 1.00 94.88 76 SER A C 1
ATOM 605 O O . SER A 1 76 ? 6.463 -17.322 -28.559 1.00 94.88 76 SER A O 1
ATOM 607 N N . LEU A 1 77 ? 7.755 -15.490 -28.360 1.00 94.25 77 LEU A N 1
ATOM 608 C CA . LEU A 1 77 ? 7.217 -14.740 -29.497 1.00 94.25 77 LEU A CA 1
ATOM 609 C C . LEU A 1 77 ? 8.046 -14.947 -30.777 1.00 94.25 77 LEU A C 1
ATOM 611 O O . LEU A 1 77 ? 7.751 -14.345 -31.810 1.00 94.25 77 LEU A O 1
ATOM 615 N N . ASP A 1 78 ? 9.080 -15.795 -30.718 1.00 95.31 78 ASP A N 1
ATOM 616 C CA . ASP A 1 78 ? 10.023 -16.046 -31.810 1.00 95.31 78 ASP A CA 1
ATOM 617 C C . ASP A 1 78 ? 10.672 -14.742 -32.335 1.00 95.31 78 ASP A C 1
ATOM 619 O O . ASP A 1 78 ? 10.864 -14.520 -33.530 1.00 95.31 78 ASP A O 1
ATOM 623 N N . LEU A 1 79 ? 10.994 -13.831 -31.412 1.00 95.88 79 LEU A N 1
ATOM 624 C CA . LEU A 1 79 ? 11.748 -12.610 -31.677 1.00 95.88 79 LEU A CA 1
ATOM 625 C C . LEU A 1 79 ? 13.209 -12.804 -31.272 1.00 95.88 79 LEU A C 1
ATOM 627 O O . LEU A 1 79 ? 13.533 -13.096 -30.120 1.00 95.88 79 LEU A O 1
ATOM 631 N N . LYS A 1 80 ? 14.116 -12.613 -32.231 1.00 94.62 80 LYS A N 1
ATOM 632 C CA . LYS A 1 80 ? 15.554 -12.778 -32.007 1.00 94.62 80 LYS A CA 1
ATOM 633 C C . LYS A 1 80 ? 16.131 -11.575 -31.276 1.00 94.62 80 LYS A C 1
ATOM 635 O O . LYS A 1 80 ? 16.079 -10.460 -31.791 1.00 94.62 80 LYS A O 1
ATOM 640 N N . ILE A 1 81 ? 16.794 -11.821 -30.146 1.00 95.12 81 ILE A N 1
ATOM 641 C CA . ILE A 1 81 ? 17.488 -10.771 -29.389 1.00 95.12 81 ILE A CA 1
ATOM 642 C C . ILE A 1 81 ? 18.534 -10.034 -30.237 1.00 95.12 81 ILE A C 1
ATOM 644 O O . ILE A 1 81 ? 18.719 -8.838 -30.061 1.00 95.12 81 ILE A O 1
ATOM 648 N N . GLU A 1 82 ? 19.155 -10.706 -31.210 1.00 95.62 82 GLU A N 1
ATOM 649 C CA . GLU A 1 82 ? 20.119 -10.137 -32.168 1.00 95.62 82 GLU A CA 1
ATOM 650 C C . GLU A 1 82 ? 19.547 -8.984 -33.007 1.00 95.62 82 GLU A C 1
ATOM 652 O O . GLU A 1 82 ? 20.293 -8.114 -33.463 1.00 95.62 82 GLU A O 1
ATOM 657 N N . ASN A 1 83 ? 18.227 -8.959 -33.205 1.00 96.38 83 ASN A N 1
ATOM 658 C CA . ASN A 1 83 ? 17.516 -7.930 -33.966 1.00 96.38 83 ASN A CA 1
ATOM 659 C C . ASN A 1 83 ? 17.114 -6.724 -33.109 1.00 96.38 83 ASN A C 1
ATOM 661 O O . ASN A 1 83 ? 16.676 -5.696 -33.633 1.00 96.38 83 ASN A O 1
ATOM 665 N N . MET A 1 84 ? 17.294 -6.822 -31.796 1.00 97.00 84 MET A N 1
ATOM 666 C CA . MET A 1 84 ? 17.044 -5.730 -30.873 1.00 97.00 84 MET A CA 1
ATOM 667 C C . MET A 1 84 ? 18.093 -4.619 -31.062 1.00 97.00 84 MET A C 1
ATOM 669 O O . MET A 1 84 ? 19.292 -4.875 -31.214 1.00 97.00 84 MET A O 1
ATOM 673 N N . ARG A 1 85 ? 17.649 -3.362 -31.086 1.00 96.81 85 ARG A N 1
ATOM 674 C CA . ARG A 1 85 ? 18.497 -2.167 -31.265 1.00 96.81 85 ARG A CA 1
ATOM 675 C C . ARG A 1 85 ? 18.384 -1.175 -30.114 1.00 96.81 85 ARG A C 1
ATOM 677 O O . ARG A 1 85 ? 19.286 -0.367 -29.916 1.00 96.81 85 ARG A O 1
ATOM 684 N N . GLY A 1 86 ? 17.333 -1.279 -29.308 1.00 95.50 86 GLY A N 1
ATOM 685 C CA . GLY A 1 86 ? 17.131 -0.425 -28.146 1.00 95.50 86 GLY A CA 1
ATOM 686 C C . GLY A 1 86 ? 16.485 -1.164 -26.983 1.00 95.50 86 GLY A C 1
ATOM 687 O O . GLY A 1 86 ? 15.656 -2.047 -27.183 1.00 95.50 86 GLY A O 1
ATOM 688 N N . GLN A 1 87 ? 16.865 -0.778 -25.772 1.00 95.25 87 GLN A N 1
ATOM 689 C CA . GLN A 1 87 ? 16.257 -1.170 -24.502 1.00 95.25 87 GLN A CA 1
ATOM 690 C C . GLN A 1 87 ? 15.993 0.095 -23.688 1.00 95.25 87 GLN A C 1
ATOM 692 O O . GLN A 1 87 ? 16.925 0.854 -23.416 1.00 95.25 87 GLN A O 1
ATOM 697 N N . CYS A 1 88 ? 14.739 0.332 -23.317 1.00 94.69 88 CYS A N 1
ATOM 698 C CA . CYS A 1 88 ? 14.313 1.534 -22.611 1.00 94.69 88 CYS A CA 1
ATOM 699 C C . CYS A 1 88 ? 13.622 1.178 -21.296 1.00 94.69 88 CYS A C 1
ATOM 701 O O . CYS A 1 88 ? 12.476 0.735 -21.315 1.00 94.69 88 CYS A O 1
ATOM 703 N N . TYR A 1 89 ? 14.320 1.390 -20.180 1.00 92.12 89 TYR A N 1
ATOM 704 C CA . TYR A 1 89 ? 13.868 1.062 -18.822 1.00 92.12 89 TYR A CA 1
ATOM 705 C C . TYR A 1 89 ? 14.176 2.222 -17.861 1.00 92.12 89 TYR A C 1
ATOM 707 O O . TYR A 1 89 ? 14.847 3.195 -18.236 1.00 92.12 89 TYR A O 1
ATOM 715 N N . ASP A 1 90 ? 13.687 2.145 -16.624 1.00 88.44 90 ASP A N 1
ATOM 716 C CA . ASP A 1 90 ? 13.985 3.137 -15.592 1.00 88.44 90 ASP A CA 1
ATOM 717 C C . ASP A 1 90 ? 15.436 3.056 -15.064 1.00 88.44 90 ASP A C 1
ATOM 719 O O . ASP A 1 90 ? 16.261 2.236 -15.479 1.00 88.44 90 ASP A O 1
ATOM 723 N N . GLY A 1 91 ? 15.778 3.986 -14.173 1.00 85.81 91 GLY A N 1
ATOM 724 C CA . GLY A 1 91 ? 17.121 4.121 -13.621 1.00 85.81 91 GLY A CA 1
ATOM 725 C C . GLY A 1 91 ? 17.415 3.222 -12.426 1.00 85.81 91 GLY A C 1
ATOM 726 O O . GLY A 1 91 ? 18.478 3.402 -11.822 1.00 85.81 91 GLY A O 1
ATOM 727 N N . ALA A 1 92 ? 16.512 2.309 -12.053 1.00 86.56 92 ALA A N 1
ATOM 728 C CA . ALA A 1 92 ? 16.687 1.453 -10.889 1.00 86.56 92 ALA A CA 1
ATOM 729 C C . ALA A 1 92 ? 17.954 0.594 -11.013 1.00 86.56 92 ALA A C 1
ATOM 731 O O . ALA A 1 92 ? 18.430 0.275 -12.105 1.00 86.56 92 ALA A O 1
ATOM 732 N N . ALA A 1 93 ? 18.533 0.198 -9.877 1.00 85.62 93 ALA A N 1
ATOM 733 C CA . ALA A 1 93 ? 19.757 -0.604 -9.870 1.00 85.62 93 ALA A CA 1
ATOM 734 C C . ALA A 1 93 ? 19.566 -1.973 -10.555 1.00 85.62 93 ALA A C 1
ATOM 736 O O . ALA A 1 93 ? 20.487 -2.452 -11.218 1.00 85.62 93 ALA A O 1
ATOM 737 N N . SER A 1 94 ? 18.371 -2.566 -10.438 1.00 85.75 94 SER A N 1
ATOM 738 C CA . SER A 1 94 ? 17.942 -3.781 -11.148 1.00 85.75 94 SER A CA 1
ATOM 739 C C . SER A 1 94 ? 17.968 -3.606 -12.668 1.00 85.75 94 SER A C 1
ATOM 741 O O . SER A 1 94 ? 18.363 -4.522 -13.385 1.00 85.75 94 SER A O 1
ATOM 743 N N . MET A 1 95 ? 17.622 -2.421 -13.164 1.00 89.06 95 MET A N 1
ATOM 744 C CA . MET A 1 95 ? 17.527 -2.108 -14.587 1.00 89.06 95 MET A CA 1
ATOM 745 C C . MET A 1 95 ? 18.857 -1.611 -15.161 1.00 89.06 95 MET A C 1
ATOM 747 O O . MET A 1 95 ? 19.427 -2.230 -16.060 1.00 89.06 95 MET A O 1
ATOM 751 N N . ARG A 1 96 ? 19.402 -0.518 -14.617 1.00 87.69 96 ARG A N 1
ATOM 752 C CA . ARG A 1 96 ? 20.580 0.193 -15.145 1.00 87.69 96 ARG A CA 1
ATOM 753 C C . ARG A 1 96 ? 21.920 -0.297 -14.578 1.00 87.69 96 ARG A C 1
ATOM 755 O O . ARG A 1 96 ? 22.969 0.098 -15.087 1.00 87.69 96 ARG A O 1
ATOM 762 N N . GLY A 1 97 ? 21.922 -1.119 -13.528 1.00 82.38 97 GLY A N 1
ATOM 763 C CA . GLY A 1 97 ? 23.133 -1.494 -12.789 1.00 82.38 97 GLY A CA 1
ATOM 764 C C . GLY A 1 97 ? 24.300 -1.956 -13.675 1.00 82.38 97 GLY A C 1
ATOM 765 O O . GLY A 1 97 ? 24.174 -2.902 -14.450 1.00 82.38 97 GLY A O 1
ATOM 766 N N . SER A 1 98 ? 25.471 -1.330 -13.513 1.00 70.31 98 SER A N 1
ATOM 767 C CA . SER A 1 98 ? 26.656 -1.553 -14.364 1.00 70.31 98 SER A CA 1
ATOM 768 C C . SER A 1 98 ? 27.275 -2.951 -14.265 1.00 70.31 98 SER A C 1
ATOM 770 O O . SER A 1 98 ? 28.097 -3.311 -15.110 1.00 70.31 98 SER A O 1
ATOM 772 N N . TYR A 1 99 ? 26.919 -3.729 -13.237 1.00 70.31 99 TYR A N 1
ATOM 773 C CA . TYR A 1 99 ? 27.454 -5.073 -12.980 1.00 70.31 99 TYR A CA 1
ATOM 774 C C . TYR A 1 99 ? 26.417 -6.181 -13.176 1.00 70.31 99 TYR A C 1
ATOM 776 O O . TYR A 1 99 ? 26.763 -7.229 -13.708 1.00 70.31 99 TYR A O 1
ATOM 784 N N . SER A 1 100 ? 25.161 -5.946 -12.793 1.00 84.06 100 SER A N 1
ATOM 785 C CA . SER A 1 100 ? 24.125 -6.986 -12.735 1.00 84.06 100 SER A CA 1
ATOM 786 C C . SER A 1 100 ? 22.758 -6.558 -13.277 1.00 84.06 100 SER A C 1
ATOM 788 O O . SER A 1 100 ? 21.827 -7.365 -13.235 1.00 84.06 100 SER A O 1
ATOM 790 N N . GLY A 1 101 ? 22.626 -5.324 -13.775 1.00 88.00 101 GLY A N 1
ATOM 791 C CA . GLY A 1 101 ? 21.352 -4.799 -14.254 1.00 88.00 101 GLY A CA 1
ATOM 792 C C . GLY A 1 101 ? 20.935 -5.359 -15.615 1.00 88.00 101 GLY A C 1
ATOM 793 O O . GLY A 1 101 ? 21.785 -5.809 -16.392 1.00 88.00 101 GLY A O 1
ATOM 794 N N . VAL A 1 102 ? 19.636 -5.288 -15.923 1.00 91.31 102 VAL A N 1
ATOM 795 C CA . VAL A 1 102 ? 19.062 -5.730 -17.211 1.00 91.31 102 VAL A CA 1
ATOM 796 C C . VAL A 1 102 ? 19.800 -5.107 -18.395 1.00 91.31 102 VAL A C 1
ATOM 798 O O . VAL A 1 102 ? 20.212 -5.814 -19.316 1.00 91.31 102 VAL A O 1
ATOM 801 N N . ALA A 1 103 ? 20.073 -3.802 -18.322 1.00 92.50 103 ALA A N 1
ATOM 802 C CA . ALA A 1 103 ? 20.760 -3.045 -19.361 1.00 92.50 103 ALA A CA 1
ATOM 803 C C . ALA A 1 103 ? 22.116 -3.647 -19.749 1.00 92.50 103 ALA A C 1
ATOM 805 O O . ALA A 1 103 ? 22.466 -3.705 -20.931 1.00 92.50 103 ALA A O 1
ATOM 806 N N . LYS A 1 104 ? 22.885 -4.096 -18.750 1.00 91.62 104 LYS A N 1
ATOM 807 C CA . LYS A 1 104 ? 24.188 -4.730 -18.954 1.00 91.62 104 LYS A CA 1
ATOM 808 C C . LYS A 1 104 ? 24.020 -6.143 -19.508 1.00 91.62 104 LYS A C 1
ATOM 810 O O . LYS A 1 104 ? 24.611 -6.450 -20.533 1.00 91.62 104 LYS A O 1
ATOM 815 N N . ARG A 1 105 ? 23.170 -6.964 -18.882 1.00 94.12 105 ARG A N 1
ATOM 816 C CA . ARG A 1 105 ? 22.956 -8.372 -19.264 1.00 94.12 105 ARG A CA 1
ATOM 817 C C . ARG A 1 105 ? 22.486 -8.522 -20.712 1.00 94.12 105 ARG A C 1
ATOM 819 O O . ARG A 1 105 ? 22.970 -9.399 -21.416 1.00 94.12 105 ARG A O 1
ATOM 826 N N . ILE A 1 106 ? 21.588 -7.651 -21.173 1.00 94.50 106 ILE A N 1
ATOM 827 C CA . ILE A 1 106 ? 21.142 -7.635 -22.574 1.00 94.50 106 ILE A CA 1
ATOM 828 C C . ILE A 1 106 ? 22.249 -7.133 -23.506 1.00 94.50 106 ILE A C 1
ATOM 830 O O . ILE A 1 106 ? 22.406 -7.654 -24.606 1.00 94.50 106 ILE A O 1
ATOM 834 N N . ARG A 1 107 ? 23.054 -6.154 -23.075 1.00 93.56 107 ARG A N 1
ATOM 835 C CA . ARG A 1 107 ? 24.166 -5.624 -23.880 1.00 93.56 107 ARG A CA 1
ATOM 836 C C . ARG A 1 107 ? 25.313 -6.622 -24.044 1.00 93.56 107 ARG A C 1
ATOM 838 O O . ARG A 1 107 ? 25.960 -6.620 -25.089 1.00 93.56 107 ARG A O 1
ATOM 845 N N . ASP A 1 108 ? 25.559 -7.452 -23.035 1.00 93.81 108 ASP A N 1
ATOM 846 C CA . ASP A 1 108 ? 26.573 -8.507 -23.086 1.00 93.81 108 ASP A CA 1
ATOM 847 C C . ASP A 1 108 ? 26.216 -9.568 -24.151 1.00 93.81 108 ASP A C 1
ATOM 849 O O . ASP A 1 108 ? 27.112 -10.088 -24.813 1.00 93.81 108 ASP A O 1
ATOM 853 N N . GLU A 1 109 ? 24.921 -9.818 -24.388 1.00 93.81 109 GLU A N 1
ATOM 854 C CA . GLU A 1 109 ? 24.426 -10.720 -25.445 1.00 93.81 109 GLU A CA 1
ATOM 855 C C . GLU A 1 109 ? 24.261 -10.030 -26.803 1.00 93.81 109 GLU A C 1
ATOM 857 O O . GLU A 1 109 ? 24.591 -10.597 -27.842 1.00 93.81 109 GLU A O 1
ATOM 862 N N . ASN A 1 110 ? 23.778 -8.789 -26.808 1.00 95.50 110 ASN A N 1
ATOM 863 C CA . ASN A 1 110 ? 23.621 -7.983 -28.007 1.00 95.50 110 ASN A CA 1
ATOM 864 C C . ASN A 1 110 ? 24.185 -6.574 -27.790 1.00 95.50 110 ASN A C 1
ATOM 866 O O . ASN A 1 110 ? 23.508 -5.659 -27.314 1.00 95.50 110 ASN A O 1
ATOM 870 N N . LYS A 1 111 ? 25.426 -6.374 -28.246 1.00 95.50 111 LYS A N 1
ATOM 871 C CA . LYS A 1 111 ? 26.139 -5.089 -28.154 1.00 95.50 111 LYS A CA 1
ATOM 872 C C . LYS A 1 111 ? 25.451 -3.944 -28.909 1.00 95.50 111 LYS A C 1
ATOM 874 O O . LYS A 1 111 ? 25.745 -2.785 -28.625 1.00 95.50 111 LYS A O 1
ATOM 879 N N . LEU A 1 112 ? 24.553 -4.253 -29.849 1.00 95.69 112 LEU A N 1
ATOM 880 C CA . LEU A 1 112 ? 23.793 -3.272 -30.628 1.00 95.69 112 LEU A CA 1
ATOM 881 C C . LEU A 1 112 ? 22.512 -2.806 -29.916 1.00 95.69 112 LEU A C 1
ATOM 883 O O . LEU A 1 112 ? 21.904 -1.840 -30.365 1.00 95.69 112 LEU A O 1
ATOM 887 N N . ALA A 1 113 ? 22.092 -3.456 -28.823 1.00 95.62 113 ALA A N 1
ATOM 888 C CA . ALA A 1 113 ? 20.923 -3.054 -28.043 1.00 95.62 113 ALA A CA 1
ATOM 889 C C . ALA A 1 113 ? 21.268 -1.888 -27.098 1.00 95.62 113 ALA A C 1
ATOM 891 O O . ALA A 1 113 ? 21.676 -2.078 -25.945 1.00 95.62 113 ALA A O 1
ATOM 892 N N . LEU A 1 114 ? 21.107 -0.658 -27.589 1.00 94.31 114 LEU A N 1
ATOM 893 C CA . LEU A 1 114 ? 21.451 0.554 -26.848 1.00 94.31 114 LEU A CA 1
ATOM 894 C C . LEU A 1 114 ? 20.476 0.809 -25.697 1.00 94.31 114 LEU A C 1
ATOM 896 O O . LEU A 1 114 ? 19.261 0.745 -25.861 1.00 94.31 114 LEU A O 1
ATOM 900 N N . TYR A 1 115 ? 21.023 1.137 -24.528 1.00 93.81 115 TYR A N 1
ATOM 901 C CA . TYR A 1 115 ? 20.220 1.518 -23.370 1.00 93.81 115 TYR A CA 1
ATOM 902 C C . TYR A 1 115 ? 19.836 2.989 -23.416 1.00 93.81 115 TYR A C 1
ATOM 904 O O . TYR A 1 115 ? 20.707 3.857 -23.497 1.00 93.81 115 TYR A O 1
ATOM 912 N N . VAL A 1 116 ? 18.537 3.238 -23.286 1.00 92.56 116 VAL A N 1
ATOM 913 C CA . VAL A 1 116 ? 17.942 4.559 -23.111 1.00 92.56 116 VAL A CA 1
ATOM 914 C C . VAL A 1 116 ? 17.296 4.598 -21.733 1.00 92.56 116 VAL A C 1
ATOM 916 O O . VAL A 1 116 ? 16.501 3.736 -21.377 1.00 92.56 116 VAL A O 1
ATOM 919 N N . HIS A 1 117 ? 17.657 5.597 -20.935 1.00 90.62 117 HIS A N 1
ATOM 920 C CA . HIS A 1 117 ? 17.046 5.795 -19.626 1.00 90.62 117 HIS A CA 1
ATOM 921 C C . HIS A 1 117 ? 15.694 6.496 -19.799 1.00 90.62 117 HIS A C 1
ATOM 923 O O . HIS A 1 117 ? 15.621 7.518 -20.482 1.00 90.62 117 HIS A O 1
ATOM 929 N N . CYS A 1 118 ? 14.647 5.959 -19.172 1.00 90.88 118 CYS A N 1
ATOM 930 C CA . CYS A 1 118 ? 13.293 6.498 -19.238 1.00 90.88 118 CYS A CA 1
ATOM 931 C C . CYS A 1 118 ? 13.247 8.008 -18.937 1.00 90.88 118 CYS A C 1
ATOM 933 O O . CYS A 1 118 ? 13.529 8.455 -17.822 1.00 90.88 118 CYS A O 1
ATOM 935 N N . TYR A 1 119 ? 12.843 8.807 -19.930 1.00 89.44 119 TYR A N 1
ATOM 936 C CA . TYR A 1 119 ? 12.763 10.262 -19.789 1.00 89.44 119 TYR A CA 1
ATOM 937 C C . TYR A 1 119 ? 11.710 10.709 -18.778 1.00 89.44 119 TYR A C 1
ATOM 939 O O . TYR A 1 119 ? 11.941 11.688 -18.073 1.00 89.44 119 TYR A O 1
ATOM 947 N N . ALA A 1 120 ? 10.589 9.992 -18.663 1.00 88.31 120 ALA A N 1
ATOM 948 C CA . ALA A 1 120 ? 9.574 10.296 -17.657 1.00 88.31 120 ALA A CA 1
ATOM 949 C C . ALA A 1 120 ? 10.138 10.130 -16.237 1.00 88.31 120 ALA A C 1
ATOM 951 O O . ALA A 1 120 ? 9.938 10.995 -15.383 1.00 88.31 120 ALA A O 1
ATOM 952 N N . HIS A 1 121 ? 10.921 9.071 -16.009 1.00 87.19 121 HIS A N 1
ATOM 953 C CA . HIS A 1 121 ? 11.613 8.857 -14.742 1.00 87.19 121 HIS A CA 1
ATOM 954 C C . HIS A 1 121 ? 12.657 9.952 -14.474 1.00 87.19 121 HIS A C 1
ATOM 956 O O . HIS A 1 121 ? 12.666 10.530 -13.389 1.00 87.19 121 HIS A O 1
ATOM 962 N N . ILE A 1 122 ? 13.485 10.307 -15.469 1.00 90.31 122 ILE A N 1
ATOM 963 C CA . ILE A 1 122 ? 14.455 11.413 -15.354 1.00 90.31 122 ILE A CA 1
ATOM 964 C C . ILE A 1 122 ? 13.750 12.723 -14.992 1.00 90.31 122 ILE A C 1
ATOM 966 O O . ILE A 1 122 ? 14.179 13.412 -14.069 1.00 90.31 122 ILE A O 1
ATOM 970 N N . LEU A 1 123 ? 12.664 13.060 -15.691 1.00 92.62 123 LEU A N 1
ATOM 971 C CA . LEU A 1 123 ? 11.900 14.275 -15.432 1.00 92.62 123 LEU A CA 1
ATOM 972 C C . LEU A 1 123 ? 11.360 14.283 -14.001 1.00 92.62 123 LEU A C 1
ATOM 974 O O . LEU A 1 123 ? 11.511 15.282 -13.301 1.00 92.62 123 LEU A O 1
ATOM 978 N N . ASN A 1 124 ? 10.790 13.167 -13.542 1.00 91.75 124 ASN A N 1
ATOM 979 C CA . ASN A 1 124 ? 10.311 13.042 -12.171 1.00 91.75 124 ASN A CA 1
ATOM 980 C C . ASN A 1 124 ? 11.443 13.244 -11.148 1.00 91.75 124 ASN A C 1
ATOM 982 O O . ASN A 1 124 ? 11.265 13.988 -10.186 1.00 91.75 124 ASN A O 1
ATOM 986 N N . LEU A 1 125 ? 12.624 12.658 -11.373 1.00 91.00 125 LEU A N 1
ATOM 987 C CA . LEU A 1 125 ? 13.792 12.871 -10.510 1.00 91.00 125 LEU A CA 1
ATOM 988 C C . LEU A 1 125 ? 14.217 14.343 -10.471 1.00 91.00 125 LEU A C 1
ATOM 990 O O . LEU A 1 125 ? 14.454 14.877 -9.389 1.00 91.00 125 LEU A O 1
ATOM 994 N N . CYS A 1 126 ? 14.267 15.016 -11.624 1.00 94.56 126 CYS A N 1
ATOM 995 C CA . CYS A 1 126 ? 14.565 16.445 -11.690 1.00 94.56 126 CYS A CA 1
ATOM 996 C C . CYS A 1 126 ? 13.533 17.272 -10.912 1.00 94.56 126 CYS A C 1
ATOM 998 O O . CYS A 1 126 ? 13.911 18.153 -10.143 1.00 94.56 126 CYS A O 1
ATOM 1000 N N . VAL A 1 127 ? 12.240 16.977 -11.067 1.00 95.00 127 VAL A N 1
ATOM 1001 C CA . VAL A 1 127 ? 11.164 17.676 -10.349 1.00 95.00 127 VAL A CA 1
ATOM 1002 C C . VAL A 1 127 ? 11.296 17.475 -8.840 1.00 95.00 127 VAL A C 1
ATOM 1004 O O . VAL A 1 127 ? 11.258 18.455 -8.098 1.00 95.00 127 VAL A O 1
ATOM 1007 N N . VAL A 1 128 ? 11.494 16.237 -8.376 1.00 93.25 128 VAL A N 1
ATOM 1008 C CA . VAL A 1 128 ? 11.666 15.925 -6.947 1.00 93.25 128 VAL A CA 1
ATOM 1009 C C . VAL A 1 128 ? 12.888 16.642 -6.364 1.00 93.25 128 VAL A C 1
ATOM 1011 O O . VAL A 1 128 ? 12.789 17.244 -5.293 1.00 93.25 128 VAL A O 1
ATOM 1014 N N . ASP A 1 129 ? 14.018 16.640 -7.076 1.00 94.50 129 ASP A N 1
ATOM 1015 C CA . ASP A 1 129 ? 15.247 17.317 -6.647 1.00 94.50 129 ASP A CA 1
ATOM 1016 C C . ASP A 1 129 ? 15.059 18.842 -6.550 1.00 94.50 129 ASP A C 1
ATOM 1018 O O . ASP A 1 129 ? 15.386 19.454 -5.528 1.00 94.50 129 ASP A O 1
ATOM 1022 N N . VAL A 1 130 ? 14.441 19.459 -7.564 1.00 95.06 130 VAL A N 1
ATOM 1023 C CA . VAL A 1 130 ? 14.104 20.893 -7.553 1.00 95.06 130 VAL A CA 1
ATOM 1024 C C . VAL A 1 130 ? 13.163 21.222 -6.392 1.00 95.06 130 VAL A C 1
ATOM 1026 O O . VAL A 1 130 ? 13.399 22.194 -5.670 1.00 95.06 130 VAL A O 1
ATOM 1029 N N . CYS A 1 131 ? 12.142 20.395 -6.149 1.00 94.69 131 CYS A N 1
ATOM 1030 C CA . CYS A 1 131 ? 11.207 20.585 -5.039 1.00 94.69 131 CYS A CA 1
ATOM 1031 C C . CYS A 1 131 ? 11.893 20.515 -3.664 1.00 94.69 131 CYS A C 1
ATOM 1033 O O . CYS A 1 131 ? 11.464 21.200 -2.738 1.00 94.69 131 CYS A O 1
ATOM 1035 N N . GLY A 1 132 ? 12.965 19.728 -3.519 1.00 93.50 132 GLY A N 1
ATOM 1036 C CA . GLY A 1 132 ? 13.767 19.672 -2.292 1.00 93.50 132 GLY A CA 1
ATOM 1037 C C . GLY A 1 132 ? 14.722 20.861 -2.114 1.00 93.50 132 GLY A C 1
ATOM 1038 O O . GLY A 1 132 ? 14.997 21.282 -0.984 1.00 93.50 132 GLY A O 1
ATOM 1039 N N . LYS A 1 133 ? 15.219 21.429 -3.217 1.00 94.88 133 LYS A N 1
ATOM 1040 C CA . LYS A 1 133 ? 16.220 22.509 -3.204 1.00 94.88 133 LYS A CA 1
ATOM 1041 C C . LYS A 1 133 ? 15.610 23.908 -3.121 1.00 94.88 133 LYS A C 1
ATOM 1043 O O . LYS A 1 133 ? 16.169 24.775 -2.451 1.00 94.88 133 LYS A O 1
ATOM 1048 N N . VAL A 1 134 ? 14.457 24.137 -3.746 1.00 97.19 134 VAL A N 1
ATOM 1049 C CA . VAL A 1 134 ? 13.786 25.445 -3.750 1.00 97.19 134 VAL A CA 1
ATOM 1050 C C . VAL A 1 134 ? 13.012 25.635 -2.445 1.00 97.19 134 VAL A C 1
ATOM 1052 O O . VAL A 1 134 ? 11.974 25.014 -2.230 1.00 97.19 134 VAL A O 1
ATOM 1055 N N . ALA A 1 135 ? 13.511 26.508 -1.561 1.00 96.94 135 ALA A N 1
ATOM 1056 C CA . ALA A 1 135 ? 12.992 26.650 -0.197 1.00 96.94 135 ALA A CA 1
ATOM 1057 C C . ALA A 1 135 ? 11.475 26.932 -0.111 1.00 96.94 135 ALA A C 1
ATOM 1059 O O . ALA A 1 135 ? 10.820 26.243 0.671 1.00 96.94 135 ALA A O 1
ATOM 1060 N N . PRO A 1 136 ? 10.878 27.841 -0.913 1.00 97.25 136 PRO A N 1
ATOM 1061 C CA . PRO A 1 136 ? 9.425 28.035 -0.903 1.00 97.25 136 PRO A CA 1
ATOM 1062 C C . PRO A 1 136 ? 8.635 26.761 -1.232 1.00 97.25 136 PRO A C 1
ATOM 1064 O O . PRO A 1 136 ? 7.662 26.446 -0.550 1.00 97.25 136 PRO A O 1
ATOM 1067 N N . ILE A 1 137 ? 9.086 25.993 -2.229 1.00 95.88 137 ILE A N 1
ATOM 1068 C CA . ILE A 1 137 ? 8.432 24.752 -2.668 1.00 95.88 137 ILE A CA 1
ATOM 1069 C C . ILE A 1 137 ? 8.584 23.666 -1.600 1.00 95.88 137 ILE A C 1
ATOM 1071 O O . ILE A 1 137 ? 7.598 23.048 -1.196 1.00 95.88 137 ILE A O 1
ATOM 1075 N N . ARG A 1 138 ? 9.801 23.472 -1.078 1.00 95.75 138 ARG A N 1
ATOM 1076 C CA . ARG A 1 138 ? 10.066 22.523 0.010 1.00 95.75 138 ARG A CA 1
ATOM 1077 C C . ARG A 1 138 ? 9.196 22.821 1.230 1.00 95.75 138 ARG A C 1
ATOM 1079 O O . ARG A 1 138 ? 8.593 21.906 1.788 1.00 95.75 138 ARG A O 1
ATOM 1086 N N . ASN A 1 139 ? 9.124 24.088 1.637 1.00 95.75 139 ASN A N 1
ATOM 1087 C CA . ASN A 1 139 ? 8.328 24.507 2.786 1.00 95.75 139 ASN A CA 1
ATOM 1088 C C . ASN A 1 139 ? 6.837 24.255 2.536 1.00 95.75 139 ASN A C 1
ATOM 1090 O O . ASN A 1 139 ? 6.176 23.698 3.404 1.00 95.75 139 ASN A O 1
ATOM 1094 N N . MET A 1 140 ? 6.326 24.557 1.337 1.00 96.44 140 MET A N 1
ATOM 1095 C CA . MET A 1 140 ? 4.945 24.243 0.953 1.00 96.44 140 MET A CA 1
ATOM 1096 C C . MET A 1 140 ? 4.633 22.744 1.102 1.00 96.44 140 MET A C 1
ATOM 1098 O O . MET A 1 140 ? 3.640 22.387 1.735 1.00 96.44 140 MET A O 1
ATOM 1102 N N . PHE A 1 141 ? 5.479 21.848 0.579 1.00 94.00 141 PHE A N 1
ATOM 1103 C CA . PHE A 1 141 ? 5.286 20.399 0.750 1.00 94.00 141 PHE A CA 1
ATOM 1104 C C . PHE A 1 141 ? 5.386 19.952 2.217 1.00 94.00 141 PHE A C 1
ATOM 1106 O O . PHE A 1 141 ? 4.660 19.044 2.642 1.00 94.00 141 PHE A O 1
ATOM 1113 N N . GLY A 1 142 ? 6.247 20.603 3.005 1.00 93.81 142 GLY A N 1
ATOM 1114 C CA . GLY A 1 142 ? 6.326 20.423 4.454 1.00 93.81 142 GLY A CA 1
ATOM 1115 C C . GLY A 1 142 ? 5.011 20.779 5.151 1.00 93.81 142 GLY A C 1
ATOM 1116 O O . GLY A 1 142 ? 4.463 19.955 5.885 1.00 93.81 142 GLY A O 1
ATOM 1117 N N . GLU A 1 143 ? 4.452 21.951 4.855 1.00 96.50 143 GLU A N 1
ATOM 1118 C CA . GLU A 1 143 ? 3.175 22.411 5.409 1.00 96.50 143 GLU A CA 1
ATOM 1119 C C . GLU A 1 143 ? 2.014 21.495 5.012 1.00 96.50 143 GLU A C 1
ATOM 1121 O O . GLU A 1 143 ? 1.232 21.081 5.868 1.00 96.50 143 GLU A O 1
ATOM 1126 N N . VAL A 1 144 ? 1.932 21.075 3.745 1.00 96.00 144 VAL A N 1
ATOM 1127 C CA . VAL A 1 144 ? 0.920 20.104 3.288 1.00 96.00 144 VAL A CA 1
ATOM 1128 C C . VAL A 1 144 ? 1.026 18.788 4.066 1.00 96.00 144 VAL A C 1
ATOM 1130 O O . VAL A 1 144 ? 0.012 18.217 4.479 1.00 96.00 144 VAL A O 1
ATOM 1133 N N . SER A 1 145 ? 2.247 18.317 4.326 1.00 90.50 145 SER A N 1
ATOM 1134 C CA . SER A 1 145 ? 2.484 17.103 5.114 1.00 90.50 145 SER A CA 1
ATOM 1135 C C . SER A 1 145 ? 2.032 17.270 6.569 1.00 90.50 145 SER A C 1
ATOM 1137 O O . SER A 1 145 ? 1.373 16.382 7.120 1.00 90.50 145 SER A O 1
ATOM 1139 N N . ILE A 1 146 ? 2.318 18.421 7.185 1.00 91.19 146 ILE A N 1
ATOM 1140 C CA . ILE A 1 146 ? 1.873 18.756 8.546 1.00 91.19 146 ILE A CA 1
ATOM 1141 C C . ILE A 1 146 ? 0.346 18.838 8.610 1.00 91.19 146 ILE A C 1
ATOM 1143 O O . ILE A 1 146 ? -0.262 18.248 9.507 1.00 91.19 146 ILE A O 1
ATOM 1147 N N . LEU A 1 147 ? -0.292 19.514 7.652 1.00 94.81 147 LEU A N 1
ATOM 1148 C CA . LEU A 1 147 ? -1.748 19.625 7.565 1.00 94.81 147 LEU A CA 1
ATOM 1149 C C . LEU A 1 147 ? -2.404 18.250 7.433 1.00 94.81 147 LEU A C 1
ATOM 1151 O O . LEU A 1 147 ? -3.342 17.950 8.171 1.00 94.81 147 LEU A O 1
ATOM 1155 N N . LYS A 1 148 ? -1.862 17.370 6.584 1.00 90.50 148 LYS A N 1
ATOM 1156 C CA . LYS A 1 148 ? -2.339 15.987 6.449 1.00 90.50 148 LYS A CA 1
ATOM 1157 C C . LYS A 1 148 ? -2.276 15.226 7.779 1.00 90.50 148 LYS A C 1
ATOM 1159 O O . LYS A 1 148 ? -3.230 14.533 8.142 1.00 90.50 148 LYS A O 1
ATOM 1164 N N . LEU A 1 149 ? -1.184 15.370 8.536 1.00 86.38 149 LEU A N 1
ATOM 1165 C CA . LEU A 1 149 ? -1.038 14.754 9.863 1.00 86.38 149 LEU A CA 1
ATOM 1166 C C . LEU A 1 149 ? -2.007 15.346 10.897 1.00 86.38 149 LEU A C 1
ATOM 1168 O O . LEU A 1 149 ? -2.566 14.597 11.704 1.00 86.38 149 LEU A O 1
ATOM 1172 N N . ARG A 1 150 ? -2.247 16.663 10.865 1.00 90.00 150 ARG A N 1
ATOM 1173 C CA . ARG A 1 150 ? -3.223 17.335 11.739 1.00 90.00 150 ARG A CA 1
ATOM 1174 C C . ARG A 1 150 ? -4.647 16.874 11.448 1.00 90.00 150 ARG A C 1
ATOM 1176 O O . ARG A 1 150 ? -5.318 16.432 12.377 1.00 90.00 150 ARG A O 1
ATOM 1183 N N . ILE A 1 151 ? -5.069 16.877 10.182 1.00 91.50 151 ILE A N 1
ATOM 1184 C CA . ILE A 1 151 ? -6.387 16.376 9.756 1.00 91.50 151 ILE A CA 1
ATOM 1185 C C . ILE A 1 151 ? -6.567 14.935 10.229 1.00 91.50 151 ILE A C 1
ATOM 1187 O O . ILE A 1 151 ? -7.519 14.628 10.939 1.00 91.50 151 ILE A O 1
ATOM 1191 N N . SER A 1 152 ? -5.584 14.073 9.957 1.00 87.44 152 SER A N 1
ATOM 1192 C CA . SER A 1 152 ? -5.602 12.682 10.414 1.00 87.44 152 SER A CA 1
ATOM 1193 C C . SER A 1 152 ? -5.733 12.540 11.935 1.00 87.44 152 SER A C 1
ATOM 1195 O O . SER A 1 152 ? -6.254 11.526 12.406 1.00 87.44 152 SER A O 1
ATOM 1197 N N . SER A 1 153 ? -5.187 13.476 12.710 1.00 86.88 153 SER A N 1
ATOM 1198 C CA . SER A 1 153 ? -5.243 13.438 14.175 1.00 86.88 153 SER A CA 1
ATOM 1199 C C . SER A 1 153 ? -6.604 13.906 14.688 1.00 86.88 153 SER A C 1
ATOM 1201 O O . SER A 1 153 ? -7.142 13.309 15.620 1.00 86.88 153 SER A O 1
ATOM 1203 N N . ILE A 1 154 ? -7.190 14.918 14.043 1.00 90.88 154 ILE A N 1
ATOM 1204 C CA . ILE A 1 154 ? -8.547 15.407 14.320 1.00 90.88 154 ILE A CA 1
ATOM 1205 C C . ILE A 1 154 ? -9.578 14.322 13.996 1.00 90.88 154 ILE A C 1
ATOM 1207 O O . ILE A 1 154 ? -10.409 14.005 14.841 1.00 90.88 154 ILE A O 1
ATOM 1211 N N . GLU A 1 155 ? -9.478 13.679 12.829 1.00 92.00 155 GLU A N 1
ATOM 1212 C CA . GLU A 1 155 ? -10.352 12.564 12.442 1.00 92.00 155 GLU A CA 1
ATOM 1213 C C . GLU A 1 155 ? -10.348 11.445 13.489 1.00 92.00 155 GLU A C 1
ATOM 1215 O O . GLU A 1 155 ? -11.402 10.959 13.889 1.00 92.00 155 GLU A O 1
ATOM 1220 N N . GLN A 1 156 ? -9.164 11.041 13.964 1.00 91.12 156 GLN A N 1
ATOM 1221 C CA . GLN A 1 156 ? -9.057 10.011 14.997 1.00 91.12 156 GLN A CA 1
ATOM 1222 C C . GLN A 1 156 ? -9.591 10.502 16.350 1.00 91.12 156 GLN A C 1
ATOM 1224 O O . GLN A 1 156 ? -10.201 9.722 17.079 1.00 91.12 156 GLN A O 1
ATOM 1229 N N . SER A 1 157 ? -9.415 11.788 16.666 1.00 90.75 157 SER A N 1
ATOM 1230 C CA . SER A 1 157 ? -9.931 12.389 17.899 1.00 90.75 157 SER A CA 1
ATOM 1231 C C . SER A 1 157 ? -11.458 12.467 17.914 1.00 90.75 157 SER A C 1
ATOM 1233 O O . SER A 1 157 ? -12.069 12.229 18.953 1.00 90.75 157 SER A O 1
ATOM 1235 N N . ASN A 1 158 ? -12.091 12.691 16.762 1.00 92.31 158 ASN A N 1
ATOM 1236 C CA . ASN A 1 158 ? -13.549 12.641 16.618 1.00 92.31 158 ASN A CA 1
ATOM 1237 C C . ASN A 1 158 ? -14.117 11.239 16.899 1.00 92.31 158 ASN A C 1
ATOM 1239 O O . ASN A 1 158 ? -15.291 11.099 17.236 1.00 92.31 158 ASN A O 1
ATOM 1243 N N . LEU A 1 159 ? -13.277 10.203 16.818 1.00 93.69 159 LEU A N 1
ATOM 1244 C CA . LEU A 1 159 ? -13.623 8.824 17.156 1.00 93.69 159 LEU A CA 1
ATOM 1245 C C . LEU A 1 159 ? -13.300 8.461 18.616 1.00 93.69 159 LEU A C 1
ATOM 1247 O O . LEU A 1 159 ? -13.526 7.322 19.019 1.00 93.69 159 LEU A O 1
ATOM 1251 N N . ASN A 1 160 ? -12.804 9.397 19.435 1.00 92.44 160 ASN A N 1
ATOM 1252 C CA . ASN A 1 160 ? -12.324 9.102 20.791 1.00 92.44 160 ASN A CA 1
ATOM 1253 C C . ASN A 1 160 ? -13.378 8.496 21.711 1.00 92.44 160 ASN A C 1
ATOM 1255 O O . ASN A 1 160 ? -13.002 7.768 22.623 1.00 92.44 160 ASN A O 1
ATOM 1259 N N . ASN A 1 161 ? -14.657 8.774 21.483 1.00 95.06 161 ASN A N 1
ATOM 1260 C CA . ASN A 1 161 ? -15.747 8.237 22.291 1.00 95.06 161 ASN A CA 1
ATOM 1261 C C . ASN A 1 161 ? -16.408 7.003 21.659 1.00 95.06 161 ASN A C 1
ATOM 1263 O O . ASN A 1 161 ? -17.359 6.468 22.223 1.00 95.06 161 ASN A O 1
ATOM 1267 N N . TYR A 1 162 ? -15.928 6.559 20.496 1.00 96.44 162 TYR A N 1
ATOM 1268 C CA . TYR A 1 162 ? -16.519 5.453 19.760 1.00 96.44 162 TYR A CA 1
ATOM 1269 C C . TYR A 1 162 ? -15.824 4.124 20.055 1.00 96.44 162 TYR A C 1
ATOM 1271 O O . TYR A 1 162 ? -14.596 4.042 20.192 1.00 96.44 162 TYR A O 1
ATOM 1279 N N . ILE A 1 163 ? -16.626 3.066 20.073 1.00 95.94 163 ILE A N 1
ATOM 1280 C CA . ILE A 1 163 ? -16.194 1.674 20.196 1.00 95.94 163 ILE A CA 1
ATOM 1281 C C . ILE A 1 163 ? -16.746 0.824 19.061 1.00 95.94 163 ILE A C 1
ATOM 1283 O O . ILE A 1 163 ? -17.825 1.092 18.538 1.00 95.94 163 ILE A O 1
ATOM 1287 N N . ASP A 1 164 ? -15.999 -0.226 18.744 1.00 95.12 164 ASP A N 1
ATOM 1288 C CA . ASP A 1 164 ? -16.427 -1.346 17.918 1.00 95.12 164 ASP A CA 1
ATOM 1289 C C . ASP A 1 164 ? -16.686 -2.557 18.806 1.00 95.12 164 ASP A C 1
ATOM 1291 O O . ASP A 1 164 ? -15.790 -2.990 19.536 1.00 95.12 164 ASP A O 1
ATOM 1295 N N . ILE A 1 165 ? -17.884 -3.126 18.705 1.00 94.31 165 ILE A N 1
ATOM 1296 C CA . ILE A 1 165 ? -18.259 -4.368 19.375 1.00 94.31 165 ILE A CA 1
ATOM 1297 C C . ILE A 1 165 ? -18.472 -5.446 18.318 1.00 94.31 165 ILE A C 1
ATOM 1299 O O . ILE A 1 165 ? -19.340 -5.330 17.450 1.00 94.31 165 ILE A O 1
ATOM 1303 N N . THR A 1 166 ? -17.670 -6.502 18.397 1.00 92.31 166 THR A N 1
ATOM 1304 C CA . THR A 1 166 ? -17.736 -7.659 17.499 1.00 92.31 166 THR A CA 1
ATOM 1305 C C . THR A 1 166 ? -18.223 -8.895 18.242 1.00 92.31 166 THR A C 1
ATOM 1307 O O . THR A 1 166 ? -18.094 -8.985 19.461 1.00 92.31 166 THR A O 1
ATOM 1310 N N . GLY A 1 167 ? -18.754 -9.867 17.498 1.00 89.25 167 GLY A N 1
ATOM 1311 C CA . GLY A 1 167 ? -19.189 -11.154 18.049 1.00 89.25 167 GLY A CA 1
ATOM 1312 C C . GLY A 1 167 ? -20.632 -11.179 18.549 1.00 89.25 167 GLY A C 1
ATOM 1313 O O . GLY A 1 167 ? -21.046 -12.199 19.078 1.00 89.25 167 GLY A O 1
ATOM 1314 N N . ILE A 1 168 ? -21.403 -10.102 18.370 1.00 89.69 168 ILE A N 1
ATOM 1315 C CA . ILE A 1 168 ? -22.828 -10.055 18.725 1.00 89.69 168 ILE A CA 1
ATOM 1316 C C . ILE A 1 168 ? -23.676 -10.533 17.537 1.00 89.69 168 ILE A C 1
ATOM 1318 O O . ILE A 1 168 ? -23.645 -9.862 16.495 1.00 89.69 168 ILE A O 1
ATOM 1322 N N . PRO A 1 169 ? -24.444 -11.635 17.678 1.00 88.12 169 PRO A N 1
ATOM 1323 C CA . PRO A 1 169 ? -25.383 -12.089 16.657 1.00 88.12 169 PRO A CA 1
ATOM 1324 C C . PRO A 1 169 ? -26.390 -10.999 16.284 1.00 88.12 169 PRO A C 1
ATOM 1326 O O . PRO A 1 169 ? -26.719 -10.133 17.094 1.00 88.12 169 PRO A O 1
ATOM 1329 N N . GLN A 1 170 ? -26.871 -11.032 15.047 1.00 86.38 170 GLN A N 1
ATOM 1330 C CA . GLN A 1 170 ? -27.935 -10.137 14.608 1.00 86.38 170 GLN A CA 1
ATOM 1331 C C . GLN A 1 170 ? -29.290 -10.693 15.043 1.00 86.38 170 GLN A C 1
ATOM 1333 O O . GLN A 1 170 ? -29.559 -11.884 14.882 1.00 86.38 170 GLN A O 1
ATOM 1338 N N . THR A 1 171 ? -30.163 -9.816 15.529 1.00 83.69 171 THR A N 1
ATOM 1339 C CA . THR A 1 171 ? -31.567 -10.138 15.790 1.00 83.69 171 THR A CA 1
ATOM 1340 C C . THR A 1 171 ? -32.488 -9.202 15.014 1.00 83.69 171 THR A C 1
ATOM 1342 O O . THR A 1 171 ? -32.109 -8.094 14.627 1.00 83.69 171 THR A O 1
ATOM 1345 N N . LYS A 1 172 ? -33.709 -9.665 14.723 1.00 82.38 172 LYS A N 1
ATOM 1346 C CA . LYS A 1 172 ? -34.737 -8.817 14.103 1.00 82.38 172 LYS A CA 1
ATOM 1347 C C . LYS A 1 172 ? -35.143 -7.725 15.096 1.00 82.38 172 LYS A C 1
ATOM 1349 O O . LYS A 1 172 ? -35.343 -8.027 16.268 1.00 82.38 172 LYS A O 1
ATOM 1354 N N . ASN A 1 173 ? -35.292 -6.488 14.615 1.00 84.00 173 ASN A N 1
ATOM 1355 C CA . ASN A 1 173 ? -35.654 -5.314 15.424 1.00 84.00 173 ASN A CA 1
ATOM 1356 C C . ASN A 1 173 ? -34.725 -5.085 16.630 1.00 84.00 173 ASN A C 1
ATOM 1358 O O . ASN A 1 173 ? -35.176 -4.764 17.728 1.00 84.00 173 ASN A O 1
ATOM 1362 N N . GLU A 1 174 ? -33.419 -5.276 16.437 1.00 86.56 174 GLU A N 1
ATOM 1363 C CA . GLU A 1 174 ? -32.439 -5.060 17.497 1.00 86.56 174 GLU A CA 1
ATOM 1364 C C . GLU A 1 174 ? -32.373 -3.590 17.940 1.00 86.56 174 GLU A C 1
ATOM 1366 O O . GLU A 1 174 ? -32.366 -2.665 17.127 1.00 86.56 174 GLU A O 1
ATOM 1371 N N . ASN A 1 175 ? -32.256 -3.375 19.251 1.00 92.19 175 ASN A N 1
ATOM 1372 C CA . ASN A 1 175 ? -31.896 -2.083 19.818 1.00 92.19 175 ASN A CA 1
ATOM 1373 C C . ASN A 1 175 ? -30.420 -2.126 20.223 1.00 92.19 175 ASN A C 1
ATOM 1375 O O . ASN A 1 175 ? -30.072 -2.584 21.315 1.00 92.19 175 ASN A O 1
ATOM 1379 N N . CYS A 1 176 ? -29.540 -1.665 19.331 1.00 93.81 176 CYS A N 1
ATOM 1380 C CA . CYS A 1 176 ? -28.100 -1.682 19.579 1.00 93.81 176 CYS A CA 1
ATOM 1381 C C . CYS A 1 176 ? -27.719 -0.910 20.850 1.00 93.81 176 CYS A C 1
ATOM 1383 O O . CYS A 1 176 ? -26.835 -1.354 21.576 1.00 93.81 176 CYS A O 1
ATOM 1385 N N . SER A 1 177 ? -28.389 0.205 21.156 1.00 95.50 177 SER A N 1
ATOM 1386 C CA . SER A 1 177 ? -28.099 0.992 22.361 1.00 95.50 177 SER A CA 1
ATOM 1387 C C . SER A 1 177 ? -28.389 0.201 23.632 1.00 95.50 177 SER A C 1
ATOM 1389 O O . SER A 1 177 ? -27.593 0.237 24.569 1.00 95.50 177 SER A O 1
ATOM 1391 N N . GLU A 1 178 ? -29.489 -0.553 23.652 1.00 93.25 178 GLU A N 1
ATOM 1392 C CA . GLU A 1 178 ? -29.837 -1.405 24.788 1.00 93.25 178 GLU A CA 1
ATOM 1393 C C . GLU A 1 178 ? -28.866 -2.579 24.932 1.00 93.25 178 GLU A C 1
ATOM 1395 O O . GLU A 1 178 ? -28.354 -2.818 26.021 1.00 93.25 178 GLU A O 1
ATOM 1400 N N . ILE A 1 179 ? -28.501 -3.241 23.828 1.00 92.69 179 ILE A N 1
ATOM 1401 C CA . ILE A 1 179 ? -27.481 -4.302 23.838 1.00 92.69 179 ILE A CA 1
ATOM 1402 C C . ILE A 1 179 ? -26.172 -3.785 24.452 1.00 92.69 179 ILE A C 1
ATOM 1404 O O . ILE A 1 179 ? -25.586 -4.439 25.314 1.00 92.69 179 ILE A O 1
ATOM 1408 N N . VAL A 1 180 ? -25.718 -2.594 24.049 1.00 95.12 180 VAL A N 1
ATOM 1409 C CA . VAL A 1 180 ? -24.490 -1.987 24.583 1.00 95.12 180 VAL A CA 1
ATOM 1410 C C . VAL A 1 180 ? -24.614 -1.719 26.085 1.00 95.12 180 VAL A C 1
ATOM 1412 O O . VAL A 1 180 ? -23.682 -2.038 26.825 1.00 95.12 180 VAL A O 1
ATOM 1415 N N . LYS A 1 181 ? -25.757 -1.198 26.553 1.00 94.88 181 LYS A N 1
ATOM 1416 C CA . LYS A 1 181 ? -26.032 -0.988 27.987 1.00 94.88 181 LYS A CA 1
ATOM 1417 C C . LYS A 1 181 ? -25.997 -2.295 28.777 1.00 94.88 181 LYS A C 1
ATOM 1419 O O . LYS A 1 181 ? -25.346 -2.344 29.819 1.00 94.88 181 LYS A O 1
ATOM 1424 N N . GLN A 1 182 ? -26.610 -3.361 28.260 1.00 92.25 182 GLN A N 1
ATOM 1425 C CA . GLN A 1 182 ? -26.582 -4.686 28.888 1.00 92.25 182 GLN A CA 1
ATOM 1426 C C . GLN A 1 182 ? -25.152 -5.222 29.012 1.00 92.25 182 GLN A C 1
ATOM 1428 O O . GLN A 1 182 ? -24.766 -5.720 30.071 1.00 9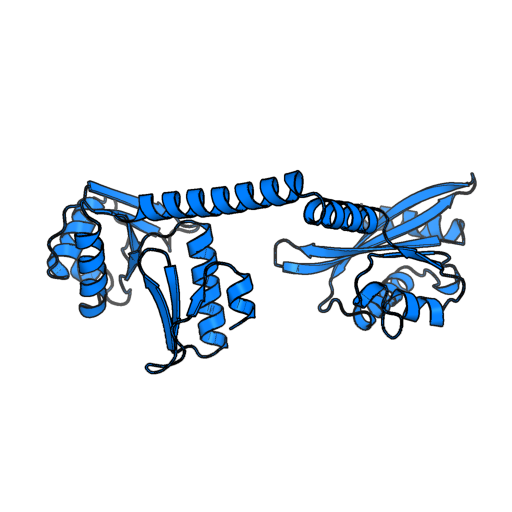2.25 182 GLN A O 1
ATOM 1433 N N . ILE A 1 183 ? -24.321 -5.049 27.979 1.00 93.19 183 ILE A N 1
ATOM 1434 C CA . ILE A 1 183 ? -22.897 -5.404 28.055 1.00 93.19 183 ILE A CA 1
ATOM 1435 C C . ILE A 1 183 ? -22.193 -4.577 29.141 1.00 93.19 183 ILE A C 1
ATOM 1437 O O . ILE A 1 183 ? -21.438 -5.141 29.931 1.00 93.19 183 ILE A O 1
ATOM 1441 N N . GLY A 1 184 ? -22.472 -3.271 29.223 1.00 93.44 184 GLY A N 1
ATOM 1442 C CA . GLY A 1 184 ? -21.949 -2.387 30.270 1.00 93.44 184 GLY A CA 1
ATOM 1443 C C . GLY A 1 184 ? -22.263 -2.879 31.685 1.00 93.44 184 GLY A C 1
ATOM 1444 O O . GLY A 1 184 ? -21.359 -2.979 32.516 1.00 93.44 184 GLY A O 1
ATOM 1445 N N . LEU A 1 185 ? -23.516 -3.271 31.944 1.00 92.56 185 LEU A N 1
ATOM 1446 C CA . LEU A 1 185 ? -23.935 -3.851 33.226 1.00 92.56 185 LEU A CA 1
ATOM 1447 C C . LEU A 1 185 ? -23.158 -5.136 33.546 1.00 92.56 185 LEU A C 1
ATOM 1449 O O . LEU A 1 185 ? -22.652 -5.303 34.654 1.00 92.56 185 LEU A O 1
ATOM 1453 N N . LYS A 1 186 ? -22.995 -6.024 32.560 1.00 90.69 186 LYS A N 1
ATOM 1454 C CA . LYS A 1 186 ? -22.293 -7.308 32.727 1.00 90.69 186 LYS A CA 1
ATOM 1455 C C . LYS A 1 186 ? -20.785 -7.154 32.923 1.00 90.69 186 LYS A C 1
ATOM 1457 O O . LYS A 1 186 ? -20.172 -7.987 33.584 1.00 90.69 186 LYS A O 1
ATOM 1462 N N . THR A 1 187 ? -20.183 -6.081 32.410 1.00 91.50 187 THR A N 1
ATOM 1463 C CA . THR A 1 187 ? -18.784 -5.719 32.692 1.00 91.50 187 THR A CA 1
ATOM 1464 C C . THR A 1 187 ? -18.636 -4.807 33.910 1.00 91.50 187 THR A C 1
ATOM 1466 O O . THR A 1 187 ? -17.571 -4.213 34.093 1.00 91.50 187 THR A O 1
ATOM 1469 N N . ASN A 1 188 ? -19.690 -4.630 34.714 1.00 91.19 188 ASN A N 1
ATOM 1470 C CA . ASN A 1 188 ? -19.720 -3.734 35.870 1.00 91.19 188 ASN A CA 1
ATOM 1471 C C . ASN A 1 188 ? -19.191 -2.324 35.535 1.00 91.19 188 ASN A C 1
ATOM 1473 O O . ASN A 1 188 ? -18.317 -1.773 36.205 1.00 91.19 188 ASN A O 1
ATOM 1477 N N . THR A 1 189 ? -19.631 -1.782 34.398 1.00 92.69 189 THR A N 1
ATOM 1478 C CA . THR A 1 189 ? -19.181 -0.492 33.875 1.00 92.69 189 THR A CA 1
ATOM 1479 C C . THR A 1 189 ? -20.370 0.430 33.669 1.00 92.69 189 THR A C 1
ATOM 1481 O O . THR A 1 189 ? -21.241 0.167 32.846 1.00 92.69 189 THR A O 1
ATOM 1484 N N . ILE A 1 190 ? -20.368 1.552 34.385 1.00 92.25 190 ILE A N 1
ATOM 1485 C CA . ILE A 1 190 ? -21.354 2.616 34.199 1.00 92.25 190 ILE A CA 1
ATOM 1486 C C . ILE A 1 190 ? -21.048 3.319 32.875 1.00 92.25 190 ILE A C 1
ATOM 1488 O O . ILE A 1 190 ? -19.985 3.927 32.720 1.00 92.25 190 ILE A O 1
ATOM 1492 N N . ILE A 1 191 ? -21.972 3.214 31.922 1.00 94.56 191 ILE A N 1
ATOM 1493 C CA . ILE A 1 191 ? -21.856 3.823 30.598 1.00 94.56 191 ILE A CA 1
ATOM 1494 C C . ILE A 1 191 ? -23.129 4.584 30.247 1.00 94.56 191 ILE A C 1
ATOM 1496 O O . ILE A 1 191 ? -24.233 4.149 30.567 1.00 94.56 191 ILE A O 1
ATOM 1500 N N . ASN A 1 192 ? -22.961 5.693 29.535 1.00 96.25 192 ASN A N 1
ATOM 1501 C CA . ASN A 1 192 ? -24.043 6.384 28.855 1.00 96.25 192 ASN A CA 1
ATOM 1502 C C . ASN A 1 192 ? -23.807 6.295 27.342 1.00 96.25 192 ASN A C 1
ATOM 1504 O O . ASN A 1 192 ? -22.743 6.688 26.851 1.00 96.25 192 ASN A O 1
ATOM 1508 N N . VAL A 1 193 ? -24.770 5.717 26.624 1.00 96.88 193 VAL A N 1
ATOM 1509 C CA . VAL A 1 193 ? -24.694 5.469 25.180 1.00 96.88 193 VAL A CA 1
ATOM 1510 C C . VAL A 1 193 ? -25.461 6.577 24.471 1.00 96.88 193 VAL A C 1
ATOM 1512 O O . VAL A 1 193 ? -26.676 6.670 24.620 1.00 96.88 193 VAL A O 1
ATOM 1515 N N . ILE A 1 194 ? -24.746 7.398 23.703 1.00 97.31 194 ILE A N 1
ATOM 1516 C CA . ILE A 1 194 ? -25.323 8.499 22.920 1.00 97.31 194 ILE A CA 1
ATOM 1517 C C . ILE A 1 194 ? -25.967 7.958 21.642 1.00 97.31 194 ILE A C 1
ATOM 1519 O O . ILE A 1 194 ? -27.064 8.358 21.273 1.00 97.31 194 ILE A O 1
ATOM 1523 N N . GLU A 1 195 ? -25.285 7.030 20.974 1.00 96.38 195 GLU A N 1
ATOM 1524 C CA . GLU A 1 195 ? -25.774 6.355 19.772 1.00 96.38 195 GLU A CA 1
ATOM 1525 C C . GLU A 1 195 ? -25.123 4.978 19.646 1.00 96.38 195 GLU A C 1
ATOM 1527 O O . GLU A 1 195 ? -23.984 4.776 20.079 1.00 96.38 195 GLU A O 1
ATOM 1532 N N . ALA A 1 196 ? -25.830 4.030 19.037 1.00 96.94 196 ALA A N 1
ATOM 1533 C CA . ALA A 1 196 ? -25.278 2.740 18.664 1.00 96.94 196 ALA A CA 1
ATOM 1534 C C . ALA A 1 196 ? -25.990 2.196 17.426 1.00 96.94 196 ALA A C 1
ATOM 1536 O O . ALA A 1 196 ? -27.216 2.162 17.388 1.00 96.94 196 ALA A O 1
ATOM 1537 N N . ASN A 1 197 ? -25.223 1.751 16.432 1.00 94.62 197 ASN A N 1
ATOM 1538 C CA . ASN A 1 197 ? -25.742 1.261 15.157 1.00 94.62 197 ASN A CA 1
ATOM 1539 C C . ASN A 1 197 ? -24.929 0.061 14.663 1.00 94.62 197 ASN A C 1
ATOM 1541 O O . ASN A 1 197 ? -23.704 0.024 14.819 1.00 94.62 197 ASN A O 1
ATOM 1545 N N . ARG A 1 198 ? -25.590 -0.902 14.014 1.00 93.25 198 ARG A N 1
ATOM 1546 C CA . ARG A 1 198 ? -24.912 -2.021 13.353 1.00 93.25 198 ARG A CA 1
ATOM 1547 C C . ARG A 1 198 ? -24.386 -1.613 11.977 1.00 93.25 198 ARG A C 1
ATOM 1549 O O . ARG A 1 198 ? -25.080 -0.980 11.189 1.00 93.25 198 ARG A O 1
ATOM 1556 N N . ILE A 1 199 ? -23.150 -2.005 11.683 1.00 90.19 199 ILE A N 1
ATOM 1557 C CA . ILE A 1 199 ? -22.475 -1.810 10.399 1.00 90.19 199 ILE A CA 1
ATOM 1558 C C . ILE A 1 199 ? -22.095 -3.172 9.816 1.00 90.19 199 ILE A C 1
ATOM 1560 O O . ILE A 1 199 ? -21.542 -4.028 10.511 1.00 90.19 199 ILE A O 1
ATOM 1564 N N . TYR A 1 200 ? -22.346 -3.346 8.520 1.00 82.31 200 TYR A N 1
ATOM 1565 C CA . TYR A 1 200 ? -22.079 -4.576 7.779 1.00 82.31 200 TYR A CA 1
ATOM 1566 C C . TYR A 1 200 ? -20.725 -4.501 7.068 1.00 82.31 200 TYR A C 1
ATOM 1568 O O . TYR A 1 200 ? -20.474 -3.590 6.279 1.00 82.31 200 TYR A O 1
ATOM 1576 N N . ILE A 1 201 ? -19.842 -5.462 7.346 1.00 69.38 201 ILE A N 1
ATOM 1577 C CA . ILE A 1 201 ? -18.535 -5.584 6.693 1.00 69.38 201 ILE A CA 1
ATOM 1578 C C . ILE A 1 201 ? -18.592 -6.822 5.800 1.00 69.38 201 ILE A C 1
ATOM 1580 O O . ILE A 1 201 ? -18.244 -7.901 6.253 1.00 69.38 201 ILE A O 1
ATOM 1584 N N . THR A 1 202 ? -19.090 -6.647 4.569 1.00 58.44 202 THR A N 1
ATOM 1585 C CA . THR A 1 202 ? -19.080 -7.604 3.435 1.00 58.44 202 THR A CA 1
ATOM 1586 C C . THR A 1 202 ? -19.215 -9.097 3.808 1.00 58.44 202 THR A C 1
ATOM 1588 O O . THR A 1 202 ? -18.244 -9.725 4.227 1.00 58.44 202 THR A O 1
ATOM 1591 N N . ASN A 1 203 ? -20.399 -9.664 3.534 1.00 54.09 203 ASN A N 1
ATOM 1592 C CA . ASN A 1 203 ? -20.943 -10.970 3.958 1.00 54.09 203 ASN A CA 1
ATOM 1593 C C . ASN A 1 203 ? -21.428 -11.000 5.424 1.00 54.09 203 ASN A C 1
ATOM 1595 O O . ASN A 1 203 ? -20.699 -10.633 6.344 1.00 54.09 203 ASN A O 1
ATOM 1599 N N . ASP A 1 204 ? -22.659 -11.488 5.633 1.00 53.16 204 ASP A N 1
ATOM 1600 C CA . ASP A 1 204 ? -23.477 -11.406 6.866 1.00 53.16 204 ASP A CA 1
ATOM 1601 C C . ASP A 1 204 ? -22.820 -11.892 8.172 1.00 53.16 204 ASP A C 1
ATOM 1603 O O . ASP A 1 204 ? -23.321 -11.633 9.265 1.00 53.16 204 ASP A O 1
ATOM 1607 N N . LYS A 1 205 ? -21.673 -12.575 8.103 1.00 57.19 205 LYS A N 1
ATOM 1608 C CA . LYS A 1 205 ? -21.012 -13.168 9.274 1.00 57.19 205 LYS A CA 1
ATOM 1609 C C . LYS A 1 205 ? -20.191 -12.177 10.110 1.00 57.19 205 LYS A C 1
ATOM 1611 O O . LYS A 1 205 ? -19.879 -12.494 11.253 1.00 57.19 205 LYS A O 1
ATOM 1616 N N . ASN A 1 206 ? -19.863 -10.990 9.585 1.00 64.12 206 ASN A N 1
ATOM 1617 C CA . ASN A 1 206 ? -18.974 -10.020 10.244 1.00 64.12 206 ASN A CA 1
ATOM 1618 C C . ASN A 1 206 ? -19.625 -8.638 10.425 1.00 64.12 206 ASN A C 1
ATOM 1620 O O . ASN A 1 206 ? -19.072 -7.612 10.021 1.00 64.12 206 ASN A O 1
ATOM 1624 N N . SER A 1 207 ? -20.809 -8.587 11.035 1.00 84.38 207 SER A N 1
ATOM 1625 C CA . SER A 1 207 ? -21.403 -7.312 11.442 1.00 84.38 207 SER A CA 1
ATOM 1626 C C . SER A 1 207 ? -20.795 -6.802 12.757 1.00 84.38 207 SER A C 1
ATOM 1628 O O . SER A 1 207 ? -20.416 -7.573 13.641 1.00 84.38 207 SER A O 1
ATOM 1630 N N . ILE A 1 208 ? -20.660 -5.481 12.870 1.00 91.69 208 ILE A N 1
ATOM 1631 C CA . ILE A 1 208 ? -20.081 -4.795 14.033 1.00 91.69 208 ILE A CA 1
ATOM 1632 C C . ILE A 1 208 ? -21.106 -3.809 14.569 1.00 91.69 208 ILE A C 1
ATOM 1634 O O . ILE A 1 208 ? -21.687 -3.059 13.790 1.00 91.69 208 ILE A O 1
ATOM 1638 N N . ILE A 1 209 ? -21.288 -3.751 15.886 1.00 94.69 209 ILE A N 1
ATOM 1639 C CA . ILE A 1 209 ? -22.012 -2.642 16.512 1.00 94.69 209 ILE A CA 1
ATOM 1640 C C . ILE A 1 209 ? -21.011 -1.523 16.783 1.00 94.69 209 ILE A C 1
ATOM 1642 O O . ILE A 1 209 ? -20.026 -1.719 17.495 1.00 94.69 209 ILE A O 1
ATOM 1646 N N . VAL A 1 210 ? -21.268 -0.348 16.218 1.00 95.94 210 VAL A N 1
ATOM 1647 C CA . VAL A 1 210 ? -20.519 0.874 16.506 1.00 95.94 210 VAL A CA 1
ATOM 1648 C C . VAL A 1 210 ? -21.324 1.701 17.483 1.00 95.94 210 VAL A C 1
ATOM 1650 O O . VAL A 1 210 ? -22.464 2.042 17.183 1.00 95.94 210 VAL A O 1
ATOM 1653 N N . ALA A 1 211 ? -20.737 2.033 18.628 1.00 97.31 211 ALA A N 1
ATOM 1654 C CA . ALA A 1 211 ? -21.403 2.827 19.654 1.00 97.31 211 ALA A CA 1
ATOM 1655 C C . ALA A 1 211 ? -20.563 4.032 20.064 1.00 97.31 211 ALA A C 1
ATOM 1657 O O . ALA A 1 211 ? -19.344 3.923 20.194 1.00 97.31 211 ALA A O 1
ATOM 1658 N N . LYS A 1 212 ? -21.220 5.167 20.295 1.00 97.69 212 LYS A N 1
ATOM 1659 C CA . LYS A 1 212 ? -20.635 6.380 20.860 1.00 97.69 212 LYS A CA 1
ATOM 1660 C C . LYS A 1 212 ? -21.049 6.499 22.316 1.00 97.69 212 LYS A C 1
ATOM 1662 O O . LYS A 1 212 ? -22.237 6.508 22.641 1.00 97.69 212 LYS A O 1
ATOM 1667 N N . LEU A 1 213 ? -20.063 6.630 23.186 1.00 97.31 213 LEU A N 1
ATOM 1668 C CA . LEU A 1 213 ? -20.280 6.899 24.598 1.00 97.31 213 LEU A CA 1
ATOM 1669 C C . LEU A 1 213 ? -20.233 8.401 24.872 1.00 97.31 213 LEU A C 1
ATOM 1671 O O . LEU A 1 213 ? -19.673 9.180 24.100 1.00 97.31 213 LEU A O 1
ATOM 1675 N N . GLU A 1 214 ? -20.808 8.815 25.990 1.00 96.31 214 GLU A N 1
ATOM 1676 C CA . GLU A 1 214 ? -20.807 10.223 26.387 1.00 96.31 214 GLU A CA 1
ATOM 1677 C C . GLU A 1 214 ? -19.386 10.759 26.606 1.00 96.31 214 GLU A C 1
ATOM 1679 O O . GLU A 1 214 ? -19.044 11.847 26.143 1.00 96.31 214 GLU A O 1
ATOM 1684 N N . THR A 1 215 ? -18.518 9.963 27.240 1.00 95.25 215 THR A N 1
ATOM 1685 C CA . THR A 1 215 ? -17.146 10.375 27.557 1.00 95.25 215 THR A CA 1
ATOM 1686 C C . THR A 1 215 ? -16.100 9.340 27.139 1.00 95.25 215 THR A C 1
ATOM 1688 O O . THR A 1 215 ? -16.317 8.125 27.184 1.00 95.25 215 THR A O 1
ATOM 1691 N N . ASN A 1 216 ? -14.903 9.822 26.792 1.00 93.12 216 ASN A N 1
ATOM 1692 C CA . ASN A 1 216 ? -13.738 8.975 26.512 1.00 93.12 216 ASN A CA 1
ATOM 1693 C C . ASN A 1 216 ? -13.327 8.151 27.748 1.00 93.12 216 ASN A C 1
ATOM 1695 O O . ASN A 1 216 ? -12.808 7.044 27.630 1.00 93.12 216 ASN A O 1
ATOM 1699 N N . GLU A 1 217 ? -13.583 8.662 28.951 1.00 93.88 217 GLU A N 1
ATOM 1700 C CA . GLU A 1 217 ? -13.249 7.954 30.186 1.00 93.88 217 GLU A CA 1
ATOM 1701 C C . GLU A 1 217 ? -14.135 6.718 30.391 1.00 93.88 217 GLU A C 1
ATOM 1703 O O . GLU A 1 217 ? -13.626 5.640 30.712 1.00 93.88 217 GLU A O 1
ATOM 1708 N N . MET A 1 218 ? -15.439 6.828 30.100 1.00 94.94 218 MET A N 1
ATOM 1709 C CA . MET A 1 218 ? -16.347 5.673 30.057 1.00 94.94 218 MET A CA 1
ATOM 1710 C C . MET A 1 218 ? -15.861 4.633 29.046 1.00 94.94 218 MET A C 1
ATOM 1712 O O . MET A 1 218 ? -15.771 3.454 29.381 1.00 94.94 218 MET A O 1
ATOM 1716 N N . LYS A 1 219 ? -15.460 5.065 27.841 1.00 94.75 219 LYS A N 1
ATOM 1717 C CA . LYS A 1 219 ? -14.884 4.177 26.818 1.00 94.75 219 LYS A CA 1
ATOM 1718 C C . LYS A 1 219 ? -13.681 3.399 27.343 1.00 94.75 219 LYS A C 1
ATOM 1720 O O . LYS A 1 219 ? -13.638 2.175 27.221 1.00 94.75 219 LYS A O 1
ATOM 1725 N N . LYS A 1 220 ? -12.699 4.093 27.924 1.00 93.44 220 LYS A N 1
ATOM 1726 C CA . LYS A 1 220 ? -11.471 3.468 28.437 1.00 93.44 220 LYS A CA 1
ATOM 1727 C C . LYS A 1 220 ? -11.774 2.432 29.515 1.00 93.44 220 LYS A C 1
ATOM 1729 O O . LYS A 1 220 ? -11.248 1.319 29.449 1.00 93.44 220 LYS A O 1
ATOM 1734 N N . LYS A 1 221 ? -12.643 2.772 30.474 1.00 94.62 221 LYS A N 1
ATOM 1735 C CA . LYS A 1 221 ? -13.084 1.849 31.531 1.00 94.62 221 LYS A CA 1
ATOM 1736 C C . LYS A 1 221 ? -13.808 0.640 30.945 1.00 94.62 221 LYS A C 1
ATOM 1738 O O . LYS A 1 221 ? -13.477 -0.487 31.302 1.00 94.62 221 LYS A O 1
ATOM 1743 N N . PHE A 1 222 ? -14.707 0.859 29.988 1.00 95.00 222 PHE A N 1
ATOM 1744 C CA . PHE A 1 222 ? -15.482 -0.209 29.365 1.00 95.00 222 PHE A CA 1
ATOM 1745 C C . PHE A 1 222 ? -14.603 -1.211 28.614 1.00 95.00 222 PHE A C 1
ATOM 1747 O O . PHE A 1 222 ? -14.686 -2.416 28.851 1.00 95.00 222 PHE A O 1
ATOM 1754 N N . ILE A 1 223 ? -13.672 -0.722 27.789 1.00 93.31 223 ILE A N 1
ATOM 1755 C CA . ILE A 1 223 ? -12.713 -1.579 27.080 1.00 93.31 223 ILE A CA 1
ATOM 1756 C C . ILE A 1 223 ? -11.836 -2.344 28.075 1.00 93.31 223 ILE A C 1
ATOM 1758 O O . ILE A 1 223 ? -11.633 -3.547 27.912 1.00 93.31 223 ILE A O 1
ATOM 1762 N N . ARG A 1 224 ? -11.327 -1.683 29.122 1.00 92.31 224 ARG A N 1
ATOM 1763 C CA . ARG A 1 224 ? -10.498 -2.334 30.146 1.00 92.31 224 ARG A CA 1
ATOM 1764 C C . ARG A 1 224 ? -11.252 -3.460 30.853 1.00 92.31 224 ARG A C 1
ATOM 1766 O O . ARG A 1 224 ? -10.729 -4.569 30.922 1.00 92.31 224 ARG A O 1
ATOM 1773 N N . ASN A 1 225 ? -12.464 -3.193 31.331 1.00 92.88 225 ASN A N 1
ATOM 1774 C CA . ASN A 1 225 ? -13.259 -4.168 32.074 1.00 92.88 225 ASN A CA 1
ATOM 1775 C C . ASN A 1 225 ? -13.702 -5.333 31.179 1.00 92.88 225 ASN A C 1
ATOM 1777 O O . ASN A 1 225 ? -13.617 -6.486 31.593 1.00 92.88 225 ASN A O 1
ATOM 1781 N N . SER A 1 226 ? -14.041 -5.068 29.912 1.00 91.81 226 SER A N 1
ATOM 1782 C CA . SER A 1 226 ? -14.404 -6.122 28.952 1.00 91.81 226 SER A CA 1
ATOM 1783 C C . SER A 1 226 ? -13.296 -7.164 28.729 1.00 91.81 226 SER A C 1
ATOM 1785 O O . SER A 1 226 ? -13.584 -8.350 28.570 1.00 91.81 226 SER A O 1
ATOM 1787 N N . LYS A 1 227 ? -12.018 -6.752 28.780 1.00 89.25 227 LYS A N 1
ATOM 1788 C CA . LYS A 1 227 ? -10.864 -7.662 28.656 1.00 89.25 227 LYS A CA 1
ATOM 1789 C C . LYS A 1 227 ? -10.718 -8.595 29.860 1.00 89.25 227 LYS A C 1
ATOM 1791 O O . LYS A 1 227 ? -10.183 -9.690 29.704 1.00 89.25 227 LYS A O 1
ATOM 1796 N N . ILE A 1 228 ? -11.182 -8.168 31.035 1.00 88.12 228 ILE A N 1
ATOM 1797 C CA . ILE A 1 228 ? -11.144 -8.951 32.277 1.00 88.12 228 ILE A CA 1
ATOM 1798 C C . ILE A 1 228 ? -12.304 -9.952 32.294 1.00 88.12 228 ILE A C 1
ATOM 1800 O O . ILE A 1 228 ? -12.093 -11.127 32.583 1.00 88.12 228 ILE A O 1
ATOM 1804 N N . SER A 1 229 ? -13.508 -9.509 31.919 1.00 84.00 229 SER A N 1
ATOM 1805 C CA . SER A 1 229 ? -14.741 -10.303 32.013 1.00 84.00 229 SER A CA 1
ATOM 1806 C C . SER A 1 229 ? -14.868 -11.444 30.994 1.00 84.00 229 SER A C 1
ATOM 1808 O O . SER A 1 229 ? -15.741 -12.281 31.174 1.00 84.00 229 SER A O 1
ATOM 1810 N N . LYS A 1 230 ? -14.033 -11.494 29.940 1.00 79.56 230 LYS A N 1
ATOM 1811 C CA . LYS A 1 230 ? -14.059 -12.525 28.871 1.00 79.56 230 LYS A CA 1
ATOM 1812 C C . LYS A 1 230 ? -15.480 -12.820 28.355 1.00 79.56 230 LYS A C 1
ATOM 1814 O O . LYS A 1 230 ? -16.029 -13.894 28.569 1.00 79.56 230 LYS A O 1
ATOM 1819 N N . LEU A 1 231 ? -16.057 -11.845 27.661 1.00 85.94 231 LEU A N 1
ATOM 1820 C CA . LEU A 1 231 ? -17.458 -11.852 27.242 1.00 85.94 231 LEU A CA 1
ATOM 1821 C C . LEU A 1 231 ? -17.781 -12.868 26.131 1.00 85.94 231 LEU A C 1
ATOM 1823 O O . LEU A 1 231 ? -17.022 -13.025 25.170 1.00 85.94 231 LEU A O 1
ATOM 1827 N N . SER A 1 232 ? -18.975 -13.449 26.217 1.00 88.06 232 SER A N 1
ATOM 1828 C CA . SER A 1 232 ? -19.632 -14.247 25.178 1.00 88.06 232 SER A CA 1
ATOM 1829 C C . SER A 1 232 ? -21.093 -13.791 25.002 1.00 88.06 232 SER A C 1
ATOM 1831 O O . SER A 1 232 ? -21.679 -13.246 25.942 1.00 88.06 232 SER A O 1
ATOM 1833 N N . PRO A 1 233 ? -21.699 -13.964 23.813 1.00 85.31 233 PRO A N 1
ATOM 1834 C CA . PRO A 1 233 ? -23.050 -13.478 23.516 1.00 85.31 233 PRO A CA 1
ATOM 1835 C C . PRO A 1 233 ? -24.136 -13.979 24.471 1.00 85.31 233 PRO A C 1
ATOM 1837 O O . PRO A 1 233 ? -25.020 -13.209 24.845 1.00 85.31 233 PRO A O 1
ATOM 1840 N N . ASN A 1 234 ? -24.044 -15.233 24.918 1.00 84.44 234 ASN A N 1
ATOM 1841 C CA . ASN A 1 234 ? -24.999 -15.840 25.851 1.00 84.44 234 ASN A CA 1
ATOM 1842 C C . ASN A 1 234 ? -25.201 -15.045 27.159 1.00 84.44 234 ASN A C 1
ATOM 1844 O O . ASN A 1 234 ? -26.242 -15.152 27.795 1.00 84.44 234 ASN A O 1
ATOM 1848 N N . ILE A 1 235 ? -24.218 -14.227 27.557 1.00 79.12 235 ILE A N 1
ATOM 1849 C CA . ILE A 1 235 ? -24.284 -13.374 28.753 1.00 79.12 235 ILE A CA 1
ATOM 1850 C C . ILE A 1 235 ? -25.358 -12.281 28.610 1.00 79.12 235 ILE A C 1
ATOM 1852 O O . ILE A 1 235 ? -25.880 -11.789 29.614 1.00 79.12 235 ILE A O 1
ATOM 1856 N N . ILE A 1 236 ? -25.667 -11.888 27.373 1.00 80.56 236 ILE A N 1
ATOM 1857 C CA . ILE A 1 236 ? -26.663 -10.864 27.037 1.00 80.56 236 ILE A CA 1
ATOM 1858 C C . ILE A 1 236 ? -28.022 -11.524 26.805 1.00 80.56 236 ILE A C 1
ATOM 1860 O O . ILE A 1 236 ? -29.027 -11.048 27.325 1.00 80.56 236 ILE A O 1
ATOM 1864 N N . HIS A 1 237 ? -28.045 -12.621 26.045 1.00 80.19 237 HIS A N 1
ATOM 1865 C CA . HIS A 1 237 ? -29.256 -13.378 25.748 1.00 80.19 237 HIS A CA 1
ATOM 1866 C C . HIS A 1 237 ? -28.958 -14.876 25.789 1.00 80.19 237 HIS A C 1
ATOM 1868 O O . HIS A 1 237 ? -28.135 -15.348 25.010 1.00 80.19 237 HIS A O 1
ATOM 1874 N N . ASN A 1 238 ? -29.644 -15.627 26.656 1.00 78.81 238 ASN A N 1
ATOM 1875 C CA . ASN A 1 238 ? -29.326 -17.034 26.950 1.00 78.81 238 ASN A CA 1
ATOM 1876 C C . ASN A 1 238 ? -29.328 -17.956 25.715 1.00 78.81 238 ASN A C 1
ATOM 1878 O O . ASN A 1 238 ? -28.636 -18.967 25.712 1.00 78.81 238 ASN A O 1
ATOM 1882 N N . GLU A 1 239 ? -30.086 -17.609 24.672 1.00 81.12 239 GLU A N 1
ATOM 1883 C CA . GLU A 1 239 ? -30.164 -18.374 23.417 1.00 81.12 239 GLU A CA 1
ATOM 1884 C C . GLU A 1 239 ? -28.970 -18.156 22.473 1.00 81.12 239 GLU A C 1
ATOM 1886 O O . GLU A 1 239 ? -28.821 -18.864 21.478 1.00 81.12 239 GLU A O 1
ATOM 1891 N N . TRP A 1 240 ? -28.125 -17.154 22.726 1.00 84.50 240 TRP A N 1
ATOM 1892 C CA . TRP A 1 240 ? -26.954 -16.908 21.889 1.00 84.50 240 TRP A CA 1
ATOM 1893 C C . TRP A 1 240 ? -25.809 -17.861 22.240 1.00 84.50 240 TRP A C 1
ATOM 1895 O O . TRP A 1 240 ? -25.680 -18.317 23.371 1.00 84.50 240 TRP A O 1
ATOM 1905 N N . SER A 1 241 ? -24.944 -18.150 21.265 1.00 81.88 241 SER A N 1
ATOM 1906 C CA . SER A 1 241 ? -23.804 -19.058 21.453 1.00 81.88 241 SER A CA 1
ATOM 1907 C C . SER A 1 241 ? -22.835 -18.558 22.535 1.00 81.88 241 SER A C 1
ATOM 1909 O O . SER A 1 241 ? -22.579 -17.358 22.656 1.00 81.88 241 SER A O 1
ATOM 1911 N N . ASN A 1 242 ? -22.259 -19.488 23.297 1.00 84.06 242 ASN A N 1
ATOM 1912 C CA . ASN A 1 242 ? -21.149 -19.245 24.224 1.00 84.06 242 ASN A CA 1
ATOM 1913 C C . ASN A 1 242 ? -19.766 -19.497 23.586 1.00 84.06 242 ASN A C 1
ATOM 1915 O O . ASN A 1 242 ? -18.744 -19.172 24.188 1.00 84.06 242 ASN A O 1
ATOM 1919 N N . GLU A 1 243 ? -19.722 -20.059 22.375 1.00 84.19 243 GLU A N 1
ATOM 1920 C CA . GLU A 1 243 ? -18.480 -20.391 21.665 1.00 84.19 243 GLU A CA 1
ATOM 1921 C C . GLU A 1 243 ? -17.847 -19.155 21.015 1.00 84.19 243 GLU A C 1
ATOM 1923 O O . GLU A 1 243 ? -16.626 -19.059 20.861 1.00 84.19 243 GLU A O 1
ATOM 1928 N N . ILE A 1 244 ? -18.681 -18.177 20.651 1.00 85.94 244 ILE A N 1
ATOM 1929 C CA . ILE A 1 244 ? -18.243 -16.908 20.075 1.00 85.94 244 ILE A CA 1
ATOM 1930 C C . ILE A 1 244 ? -17.809 -15.974 21.205 1.00 85.94 244 ILE A C 1
ATOM 1932 O O . ILE A 1 244 ? -18.492 -15.821 22.215 1.00 85.94 244 ILE A O 1
ATOM 1936 N N . LYS A 1 245 ? -16.673 -15.298 21.021 1.00 89.06 245 LYS A N 1
ATOM 1937 C CA . LYS A 1 245 ? -16.201 -14.260 21.944 1.00 89.06 245 LYS A CA 1
ATOM 1938 C C . LYS A 1 245 ? -16.654 -12.885 21.481 1.00 89.06 245 LYS A C 1
ATOM 1940 O O . LYS A 1 245 ? -16.548 -12.560 20.298 1.00 89.06 245 LYS A O 1
ATOM 1945 N N . VAL A 1 246 ? -17.084 -12.063 22.432 1.00 90.75 246 VAL A N 1
ATOM 1946 C CA . VAL A 1 246 ? -17.382 -10.649 22.200 1.00 90.75 246 VAL A CA 1
ATOM 1947 C C . VAL A 1 246 ? -16.129 -9.829 22.469 1.00 90.75 246 VAL A C 1
ATOM 1949 O O . VAL A 1 246 ? -15.511 -9.954 23.528 1.00 90.75 246 VAL A O 1
ATOM 1952 N N . TYR A 1 247 ? -15.760 -8.963 21.526 1.00 91.62 247 TYR A N 1
ATOM 1953 C CA . TYR A 1 247 ? -14.638 -8.042 21.702 1.00 91.62 247 TYR A CA 1
ATOM 1954 C C . TYR A 1 247 ? -15.106 -6.602 21.607 1.00 91.62 247 TYR A C 1
ATOM 1956 O O . TYR A 1 247 ? -15.844 -6.248 20.692 1.00 91.62 247 TYR A O 1
ATOM 1964 N N . ILE A 1 248 ? -14.609 -5.771 22.522 1.00 94.00 248 ILE A N 1
ATOM 1965 C CA . ILE A 1 248 ? -14.827 -4.327 22.522 1.00 94.00 248 ILE A CA 1
ATOM 1966 C C . ILE A 1 248 ? -13.490 -3.649 22.248 1.00 94.00 248 ILE A C 1
ATOM 1968 O O . ILE A 1 248 ? -12.529 -3.810 23.005 1.00 94.00 248 ILE A O 1
ATOM 1972 N N . ASN A 1 249 ? -13.419 -2.904 21.152 1.00 93.19 249 ASN A N 1
ATOM 1973 C CA . ASN A 1 249 ? -12.208 -2.228 20.704 1.00 93.19 249 ASN A CA 1
ATOM 1974 C C . ASN A 1 249 ? -12.465 -0.737 20.486 1.00 93.19 249 ASN A C 1
ATOM 1976 O O . ASN A 1 249 ? -13.591 -0.315 20.241 1.00 93.19 249 ASN A O 1
ATOM 1980 N N . GLU A 1 250 ? -11.408 0.071 20.546 1.00 93.62 250 GLU A N 1
ATOM 1981 C CA . GLU A 1 250 ? -11.493 1.477 20.149 1.00 93.62 250 GLU A CA 1
ATOM 1982 C C . GLU A 1 250 ? -11.791 1.592 18.650 1.00 93.62 250 GLU A C 1
ATOM 1984 O O . GLU A 1 250 ? -11.193 0.879 17.835 1.00 93.62 250 GLU A O 1
ATOM 1989 N N . ARG A 1 251 ? -12.667 2.528 18.268 1.00 93.94 251 ARG A N 1
ATOM 1990 C CA . ARG A 1 251 ? -12.910 2.819 16.855 1.00 93.94 251 ARG A CA 1
ATOM 1991 C C . ARG A 1 251 ? -11.700 3.539 16.261 1.00 93.94 251 ARG A C 1
ATOM 1993 O O . ARG A 1 251 ? -11.342 4.651 16.643 1.00 93.94 251 ARG A O 1
ATOM 2000 N N . LEU A 1 252 ? -11.088 2.914 15.267 1.00 92.81 252 LEU A N 1
ATOM 2001 C CA . LEU A 1 252 ? -10.007 3.510 14.482 1.00 92.81 252 LEU A CA 1
ATOM 2002 C C . LEU A 1 252 ? -10.535 4.088 13.174 1.00 92.81 252 LEU A C 1
ATOM 2004 O O . LEU A 1 252 ? -11.507 3.568 12.625 1.00 92.81 252 LEU A O 1
ATOM 2008 N N . LYS A 1 253 ? -9.866 5.092 12.604 1.00 90.31 253 LYS A N 1
ATOM 2009 C CA . LYS A 1 253 ? -10.126 5.478 11.209 1.00 90.31 253 LYS A CA 1
ATOM 2010 C C . LYS A 1 253 ? -9.725 4.372 10.222 1.00 90.31 253 LYS A C 1
ATOM 201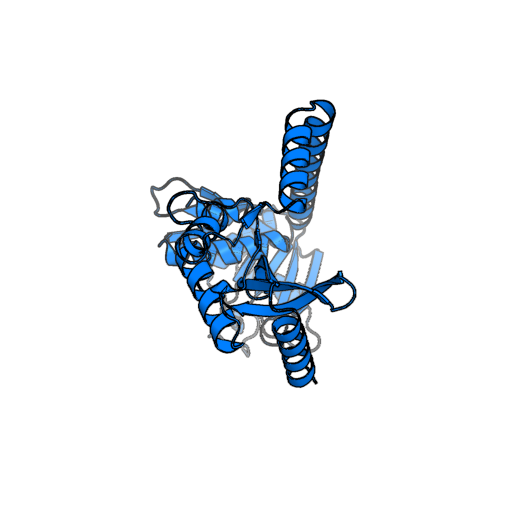2 O O . LYS A 1 253 ? -8.926 3.497 10.563 1.00 90.31 253 LYS A O 1
ATOM 2017 N N . LYS A 1 254 ? -10.255 4.413 8.993 1.00 86.88 254 LYS A N 1
ATOM 2018 C CA . LYS A 1 254 ? -10.070 3.359 7.973 1.00 86.88 254 LYS A CA 1
ATOM 2019 C C . LYS A 1 254 ? -8.595 2.984 7.773 1.00 86.88 254 LYS A C 1
ATOM 2021 O O . LYS A 1 254 ? -8.239 1.825 7.965 1.00 86.88 254 LYS A O 1
ATOM 2026 N N . ASP A 1 255 ? -7.734 3.963 7.510 1.00 86.44 255 ASP A N 1
ATOM 2027 C CA . ASP A 1 255 ? -6.303 3.714 7.277 1.00 86.44 255 ASP A CA 1
ATOM 2028 C C . ASP A 1 255 ? -5.611 3.116 8.506 1.00 86.44 255 ASP A C 1
ATOM 2030 O O . ASP A 1 255 ? -4.809 2.193 8.394 1.00 86.44 255 ASP A O 1
ATOM 2034 N N . ARG A 1 256 ? -5.967 3.589 9.708 1.00 89.12 256 ARG A N 1
ATOM 2035 C CA . ARG A 1 256 ? -5.421 3.062 10.967 1.00 89.12 256 ARG A CA 1
ATOM 2036 C C . ARG A 1 256 ? -5.851 1.618 11.205 1.00 89.12 256 ARG A C 1
ATOM 2038 O O . ARG A 1 256 ? -5.042 0.843 11.697 1.00 89.12 256 ARG A O 1
ATOM 2045 N N . ARG A 1 257 ? -7.069 1.217 10.823 1.00 89.25 257 ARG A N 1
ATOM 2046 C CA . ARG A 1 257 ? -7.486 -0.199 10.885 1.00 89.25 257 ARG A CA 1
ATOM 2047 C C . ARG A 1 257 ? -6.660 -1.075 9.956 1.00 89.25 257 ARG A C 1
ATOM 2049 O O . ARG A 1 257 ? -6.258 -2.158 10.367 1.00 89.25 257 ARG A O 1
ATOM 2056 N N . ILE A 1 258 ? -6.390 -0.600 8.739 1.00 89.19 258 ILE A N 1
ATOM 2057 C CA . ILE A 1 258 ? -5.555 -1.321 7.769 1.00 89.19 258 ILE A CA 1
ATOM 2058 C C . ILE A 1 258 ? -4.144 -1.504 8.340 1.00 89.19 258 ILE A C 1
ATOM 2060 O O . ILE A 1 258 ? -3.663 -2.634 8.422 1.00 89.19 258 ILE A O 1
ATOM 2064 N N . ILE A 1 259 ? -3.525 -0.423 8.828 1.00 90.75 259 ILE A N 1
ATOM 2065 C CA . ILE A 1 259 ? -2.192 -0.471 9.449 1.00 90.75 259 ILE A CA 1
ATOM 2066 C C . ILE A 1 259 ? -2.201 -1.371 10.688 1.00 90.75 259 ILE A C 1
ATOM 2068 O O . ILE A 1 259 ? -1.271 -2.142 10.888 1.00 90.75 259 ILE A O 1
ATOM 2072 N N . PHE A 1 260 ? -3.251 -1.338 11.513 1.00 92.62 260 PHE A N 1
ATOM 2073 C CA . PHE A 1 260 ? -3.350 -2.206 12.686 1.00 92.62 260 PHE A CA 1
ATOM 2074 C C . PHE A 1 260 ? -3.443 -3.689 12.300 1.00 92.62 260 PHE A C 1
ATOM 2076 O O . PHE A 1 260 ? -2.816 -4.537 12.938 1.00 92.62 260 PHE A O 1
ATOM 2083 N N . GLY A 1 261 ? -4.172 -4.011 11.227 1.00 90.44 261 GLY A N 1
ATOM 2084 C CA . GLY A 1 261 ? -4.210 -5.356 10.655 1.00 90.44 261 GLY A CA 1
ATOM 2085 C C . GLY A 1 261 ? -2.832 -5.825 10.183 1.00 90.44 261 GLY A C 1
ATOM 2086 O O . GLY A 1 261 ? -2.406 -6.926 10.536 1.00 90.44 261 GLY A O 1
ATOM 2087 N N . GLN A 1 262 ? -2.105 -4.965 9.466 1.00 90.75 262 GLN A N 1
ATOM 2088 C CA . GLN A 1 262 ? -0.731 -5.230 9.024 1.00 90.75 262 GLN A CA 1
ATOM 2089 C C . GLN A 1 262 ? 0.226 -5.395 10.212 1.00 90.75 262 GLN A C 1
ATOM 2091 O O . GLN A 1 262 ? 0.965 -6.372 10.272 1.00 90.75 262 GLN A O 1
ATOM 2096 N N . ALA A 1 263 ? 0.147 -4.513 11.211 1.00 92.81 263 ALA A N 1
ATOM 2097 C CA . ALA A 1 263 ? 0.940 -4.582 12.434 1.00 92.81 263 ALA A CA 1
ATOM 2098 C C . ALA A 1 263 ? 0.718 -5.890 13.200 1.00 92.81 263 ALA A C 1
ATOM 2100 O O . ALA A 1 263 ? 1.664 -6.485 13.707 1.00 92.81 263 ALA A O 1
ATOM 2101 N N . ARG A 1 264 ? -0.523 -6.386 13.258 1.00 92.31 264 ARG A N 1
ATOM 2102 C CA . ARG A 1 264 ? -0.836 -7.692 13.854 1.00 92.31 264 ARG A CA 1
ATOM 2103 C C . ARG A 1 264 ? -0.304 -8.875 13.046 1.00 92.31 264 ARG A C 1
ATOM 2105 O O . ARG A 1 264 ? -0.012 -9.916 13.633 1.00 92.31 264 ARG A O 1
ATOM 2112 N N . ALA A 1 265 ? -0.259 -8.776 11.720 1.00 91.00 265 ALA A N 1
ATOM 2113 C CA . ALA A 1 265 ? 0.331 -9.810 10.873 1.00 91.00 265 ALA A CA 1
ATOM 2114 C C . ALA A 1 265 ? 1.854 -9.846 11.065 1.00 91.00 265 ALA A C 1
ATOM 2116 O O . ALA A 1 265 ? 2.377 -10.866 11.509 1.00 91.00 265 ALA A O 1
ATOM 2117 N N . ALA A 1 266 ? 2.516 -8.700 10.889 1.00 89.62 266 ALA A N 1
ATOM 2118 C CA . ALA A 1 266 ? 3.955 -8.543 11.089 1.00 89.62 266 ALA A CA 1
ATOM 2119 C C . ALA A 1 266 ? 4.386 -8.895 12.521 1.00 89.62 266 ALA A C 1
ATOM 2121 O O . ALA A 1 266 ? 5.396 -9.557 12.726 1.00 89.62 266 ALA A O 1
ATOM 2122 N N . GLY A 1 267 ? 3.595 -8.514 13.528 1.00 90.31 267 GLY A N 1
ATOM 2123 C CA . GLY A 1 267 ? 3.863 -8.860 14.921 1.00 90.31 267 GLY A CA 1
ATOM 2124 C C . GLY A 1 267 ? 3.852 -10.370 15.173 1.00 90.31 267 GLY A C 1
ATOM 2125 O O . GLY A 1 267 ? 4.690 -10.857 15.923 1.00 90.31 267 GLY A O 1
ATOM 2126 N N . ARG A 1 268 ? 2.961 -11.131 14.520 1.00 90.50 268 ARG A N 1
ATOM 2127 C CA . ARG A 1 268 ? 2.947 -12.602 14.621 1.00 90.50 268 ARG A CA 1
ATOM 2128 C C . ARG A 1 268 ? 4.169 -13.225 13.954 1.00 90.50 268 ARG A C 1
ATOM 2130 O O . ARG A 1 268 ? 4.803 -14.090 14.547 1.00 90.50 268 ARG A O 1
ATOM 2137 N N . GLU A 1 269 ? 4.505 -12.755 12.759 1.00 90.50 269 GLU A N 1
ATOM 2138 C CA . GLU A 1 269 ? 5.663 -13.219 11.991 1.00 90.50 269 GLU A CA 1
ATOM 2139 C C . GLU A 1 269 ? 6.983 -12.957 12.732 1.00 90.50 269 GLU A C 1
ATOM 2141 O O . GLU A 1 269 ? 7.785 -13.866 12.940 1.00 90.50 269 GLU A O 1
ATOM 2146 N N . LYS A 1 270 ? 7.164 -11.734 13.241 1.00 89.56 270 LYS A N 1
ATOM 2147 C CA . LYS A 1 270 ? 8.363 -11.293 13.970 1.00 89.56 270 LYS A CA 1
ATOM 2148 C C . LYS A 1 270 ? 8.335 -11.630 15.472 1.00 89.56 270 LYS A C 1
ATOM 2150 O O . LYS A 1 270 ? 9.190 -11.162 16.225 1.00 89.56 270 LYS A O 1
ATOM 2155 N N . LYS A 1 271 ? 7.369 -12.443 15.923 1.00 91.38 271 LYS A N 1
ATOM 2156 C CA . LYS A 1 271 ? 7.214 -12.931 17.311 1.00 91.38 271 LYS A CA 1
ATOM 2157 C C . LYS A 1 271 ? 7.137 -11.824 18.379 1.00 91.38 271 LYS A C 1
ATOM 2159 O O . LYS A 1 271 ? 7.699 -11.950 19.464 1.00 91.38 271 LYS A O 1
ATOM 2164 N N . PHE A 1 272 ? 6.422 -10.738 18.098 1.00 91.50 272 PHE A N 1
ATOM 2165 C CA . PHE A 1 272 ? 6.057 -9.743 19.107 1.00 91.50 272 PHE A CA 1
ATOM 2166 C C . PHE A 1 272 ? 4.954 -10.286 20.024 1.00 91.50 272 PHE A C 1
ATOM 2168 O O . PHE A 1 272 ? 3.892 -10.689 19.547 1.00 91.50 272 PHE A O 1
ATOM 2175 N N . LYS A 1 273 ? 5.169 -10.241 21.345 1.00 91.19 273 LYS A N 1
ATOM 2176 C CA . LYS A 1 273 ? 4.184 -10.699 22.340 1.00 91.19 273 LYS A CA 1
ATOM 2177 C C . LYS A 1 273 ? 2.951 -9.795 22.406 1.00 91.19 273 LYS A C 1
ATOM 2179 O O . LYS A 1 273 ? 1.851 -10.282 22.661 1.00 91.19 273 LYS A O 1
ATOM 2184 N N . PHE A 1 274 ? 3.108 -8.491 22.167 1.00 91.00 274 PHE A N 1
ATOM 2185 C CA . PHE A 1 274 ? 2.026 -7.522 22.330 1.00 91.00 274 PHE A CA 1
ATOM 2186 C C . PHE A 1 274 ? 1.867 -6.621 21.105 1.00 91.00 274 PHE A C 1
ATOM 2188 O O . PHE A 1 274 ? 2.814 -5.958 20.683 1.00 91.00 274 PHE A O 1
ATOM 2195 N N . VAL A 1 275 ? 0.636 -6.549 20.590 1.00 92.25 275 VAL A N 1
ATOM 2196 C CA . VAL A 1 275 ? 0.201 -5.597 19.557 1.00 92.25 275 VAL A CA 1
ATOM 2197 C C . VAL A 1 275 ? -1.155 -5.043 19.973 1.00 92.25 275 VAL A C 1
ATOM 2199 O O . VAL A 1 275 ? -2.122 -5.797 20.093 1.00 92.25 275 VAL A O 1
ATOM 2202 N N . TRP A 1 276 ? -1.242 -3.741 20.230 1.00 91.81 276 TRP A N 1
ATOM 2203 C CA . TRP A 1 276 ? -2.472 -3.123 20.720 1.00 91.81 276 TRP A CA 1
ATOM 2204 C C . TRP A 1 276 ? -2.634 -1.688 20.235 1.00 91.81 276 TRP A C 1
ATOM 2206 O O . TRP A 1 276 ? -1.737 -1.093 19.641 1.00 91.81 276 TRP A O 1
ATOM 2216 N N . VAL A 1 277 ? -3.820 -1.148 20.487 1.00 91.38 277 VAL A N 1
ATOM 2217 C CA . VAL A 1 277 ? -4.172 0.242 20.216 1.00 91.38 277 VAL A CA 1
ATOM 2218 C C . VAL A 1 277 ? -4.373 0.950 21.544 1.00 91.38 277 VAL A C 1
ATOM 2220 O O . VAL A 1 277 ? -4.932 0.365 22.474 1.00 91.38 277 VAL A O 1
ATOM 2223 N N . ASN A 1 278 ? -3.905 2.189 21.628 1.00 88.31 278 ASN A N 1
ATOM 2224 C CA . ASN A 1 278 ? -4.143 3.066 22.765 1.00 88.31 278 ASN A CA 1
ATOM 2225 C C . ASN A 1 278 ? -4.366 4.495 22.267 1.00 88.31 278 ASN A C 1
ATOM 2227 O O . ASN A 1 278 ? -3.453 5.080 21.688 1.00 88.31 278 ASN A O 1
ATOM 2231 N N . ASN A 1 279 ? -5.562 5.052 22.482 1.00 84.12 279 ASN A N 1
ATOM 2232 C CA . ASN A 1 279 ? -5.934 6.392 22.004 1.00 84.12 279 ASN A CA 1
ATOM 2233 C C . ASN A 1 279 ? -5.661 6.582 20.496 1.00 84.12 279 ASN A C 1
ATOM 2235 O O . ASN A 1 279 ? -5.136 7.605 20.062 1.00 84.12 279 ASN A O 1
ATOM 2239 N N . GLY A 1 280 ? -5.956 5.559 19.693 1.00 84.31 280 GLY A N 1
ATOM 2240 C CA . GLY A 1 280 ? -5.724 5.576 18.246 1.00 84.31 280 GLY A CA 1
ATOM 2241 C C . GLY A 1 280 ? -4.278 5.329 17.789 1.00 84.31 280 GLY A C 1
ATOM 2242 O O . GLY A 1 280 ? -4.059 5.100 16.597 1.00 84.31 280 GLY A O 1
ATOM 2243 N N . ASP A 1 281 ? -3.301 5.315 18.701 1.00 87.94 281 ASP A N 1
ATOM 2244 C CA . ASP A 1 281 ? -1.924 4.928 18.393 1.00 87.94 281 ASP A CA 1
ATOM 2245 C C . ASP A 1 281 ? -1.775 3.405 18.385 1.00 87.94 281 ASP A C 1
ATOM 2247 O O . ASP A 1 281 ? -2.233 2.716 19.296 1.00 87.94 281 ASP A O 1
ATOM 2251 N N . ILE A 1 282 ? -1.090 2.886 17.366 1.00 92.38 282 ILE A N 1
ATOM 2252 C CA . ILE A 1 282 ? -0.777 1.461 17.231 1.00 92.38 282 ILE A CA 1
ATOM 2253 C C . ILE A 1 282 ? 0.583 1.213 17.872 1.00 92.38 282 ILE A C 1
ATOM 2255 O O . ILE A 1 282 ? 1.571 1.860 17.518 1.00 92.38 282 ILE A O 1
ATOM 2259 N N . LEU A 1 283 ? 0.624 0.286 18.823 1.00 93.25 283 LEU A N 1
ATOM 2260 C CA . LEU A 1 283 ? 1.779 0.014 19.664 1.00 93.25 283 LEU A CA 1
ATOM 2261 C C . LEU A 1 283 ? 2.152 -1.467 19.594 1.00 93.25 283 LEU A C 1
ATOM 2263 O O . LEU A 1 283 ? 1.280 -2.340 19.592 1.00 93.25 283 LEU A O 1
ATOM 2267 N N . LEU A 1 284 ? 3.455 -1.735 19.555 1.00 93.31 284 LEU A N 1
ATOM 2268 C CA . LEU A 1 284 ? 4.024 -3.075 19.606 1.00 93.31 284 LEU A CA 1
ATOM 2269 C C . LEU A 1 284 ? 5.073 -3.168 20.701 1.00 93.31 284 LEU A C 1
ATOM 2271 O O . LEU A 1 284 ? 5.775 -2.202 21.005 1.00 93.31 284 LEU A O 1
ATOM 2275 N N . LYS A 1 285 ? 5.199 -4.357 21.281 1.00 93.38 285 LYS A N 1
ATOM 2276 C CA . LYS A 1 285 ? 6.215 -4.652 22.286 1.00 93.38 285 LYS A CA 1
ATOM 2277 C C . LYS A 1 285 ? 6.606 -6.123 22.195 1.00 93.38 285 LYS A C 1
ATOM 2279 O O . LYS A 1 285 ? 5.730 -6.990 22.177 1.00 93.38 285 LYS A O 1
ATOM 2284 N N . LYS A 1 286 ? 7.910 -6.392 22.073 1.00 90.69 286 LYS A N 1
ATOM 2285 C CA . LYS A 1 286 ? 8.416 -7.751 21.841 1.00 90.69 286 LYS A CA 1
ATOM 2286 C C . LYS A 1 286 ? 8.219 -8.622 23.076 1.00 90.69 286 LYS A C 1
ATOM 2288 O O . LYS A 1 286 ? 7.587 -9.663 22.975 1.00 90.69 286 LYS A O 1
ATOM 2293 N N . GLU A 1 287 ? 8.648 -8.130 24.234 1.00 91.31 287 GLU A N 1
ATOM 2294 C CA . GLU A 1 287 ? 8.487 -8.769 25.542 1.00 91.31 287 GLU A CA 1
ATOM 2295 C C . GLU A 1 287 ? 8.162 -7.727 26.629 1.00 91.31 287 GLU A C 1
ATOM 2297 O O . GLU A 1 287 ? 8.155 -6.523 26.373 1.00 91.31 287 GLU A O 1
ATOM 2302 N N . GLU A 1 288 ? 7.883 -8.167 27.859 1.00 90.38 288 GLU A N 1
ATOM 2303 C CA . GLU A 1 288 ? 7.507 -7.293 28.987 1.00 90.38 288 GLU A CA 1
ATOM 2304 C C . GLU A 1 288 ? 8.538 -6.181 29.262 1.00 90.38 288 GLU A C 1
ATOM 2306 O O . GLU A 1 288 ? 8.167 -5.060 29.610 1.00 90.38 288 GLU A O 1
ATOM 2311 N N . SER A 1 289 ? 9.825 -6.474 29.074 1.00 89.56 289 SER A N 1
ATOM 2312 C CA . SER A 1 289 ? 10.955 -5.576 29.343 1.00 89.56 289 SER A CA 1
ATOM 2313 C C . SER A 1 289 ? 11.350 -4.701 28.147 1.00 89.56 289 SER A C 1
ATOM 2315 O O . SER A 1 289 ? 12.105 -3.744 28.303 1.00 89.56 289 SER A O 1
ATOM 2317 N N . SER A 1 290 ? 10.855 -5.001 26.942 1.00 90.12 290 SER A N 1
ATOM 2318 C CA . SER A 1 290 ? 11.270 -4.301 25.721 1.00 90.12 290 SER A CA 1
ATOM 2319 C C . SER A 1 290 ? 10.706 -2.880 25.637 1.00 90.12 290 SER A C 1
ATOM 2321 O O . SER A 1 290 ? 9.653 -2.579 26.194 1.00 90.12 290 SER A O 1
ATOM 2323 N N . LYS A 1 291 ? 11.353 -1.998 24.866 1.00 91.38 291 LYS A N 1
ATOM 2324 C CA . LYS A 1 291 ? 10.776 -0.683 24.546 1.00 91.38 291 LYS A CA 1
ATOM 2325 C C . LYS A 1 291 ? 9.519 -0.838 23.685 1.00 91.38 291 LYS A C 1
ATOM 2327 O O . LYS A 1 291 ? 9.456 -1.692 22.802 1.00 91.38 291 LYS A O 1
ATOM 2332 N N . THR A 1 292 ? 8.527 0.011 23.939 1.00 91.50 292 THR A N 1
ATOM 2333 C CA . THR A 1 292 ? 7.316 0.087 23.116 1.00 91.50 292 THR A CA 1
ATOM 2334 C C . THR A 1 292 ? 7.627 0.801 21.805 1.00 91.50 292 THR A C 1
ATOM 2336 O O . THR A 1 292 ? 8.131 1.923 21.811 1.00 91.50 292 THR A O 1
ATOM 2339 N N . ILE A 1 293 ? 7.278 0.170 20.689 1.00 91.44 293 ILE A N 1
ATOM 2340 C CA . ILE A 1 293 ? 7.398 0.723 19.341 1.00 91.44 293 ILE A CA 1
ATOM 2341 C C . ILE A 1 293 ? 6.035 1.283 18.936 1.00 91.44 293 ILE A C 1
ATOM 2343 O O . ILE A 1 293 ? 5.012 0.627 19.130 1.00 91.44 293 ILE A O 1
ATOM 2347 N N . ARG A 1 294 ? 6.006 2.497 18.380 1.00 91.19 294 ARG A N 1
ATOM 2348 C CA . ARG A 1 294 ? 4.784 3.116 17.853 1.00 91.19 294 ARG A CA 1
ATOM 2349 C C . ARG A 1 294 ? 4.798 3.082 16.333 1.00 91.19 294 ARG A C 1
ATOM 2351 O O . ARG A 1 294 ? 5.740 3.575 15.728 1.00 91.19 294 ARG A O 1
ATOM 2358 N N . ILE A 1 295 ? 3.716 2.583 15.744 1.00 89.81 295 ILE A N 1
ATOM 2359 C CA . ILE A 1 295 ? 3.530 2.512 14.295 1.00 89.81 295 ILE A CA 1
ATOM 2360 C C . ILE A 1 295 ? 2.584 3.620 13.858 1.00 89.81 295 ILE A C 1
ATOM 2362 O O . ILE A 1 295 ? 1.424 3.697 14.282 1.00 89.81 295 ILE A O 1
ATOM 2366 N N . ARG A 1 296 ? 3.088 4.504 13.001 1.00 82.38 296 ARG A N 1
ATOM 2367 C CA . ARG A 1 296 ? 2.318 5.597 12.401 1.00 82.38 296 ARG A CA 1
ATOM 2368 C C . ARG A 1 296 ? 2.063 5.355 10.925 1.00 82.38 296 ARG A C 1
ATOM 2370 O O . ARG A 1 296 ? 1.004 5.739 10.434 1.00 82.38 296 ARG A O 1
ATOM 2377 N N . THR A 1 297 ? 3.005 4.705 10.258 1.00 81.94 297 THR A N 1
ATOM 2378 C CA . THR A 1 297 ? 3.003 4.466 8.819 1.00 81.94 297 THR A CA 1
ATOM 2379 C C . THR A 1 297 ? 3.277 2.993 8.512 1.00 81.94 297 THR A C 1
ATOM 2381 O O . THR A 1 297 ? 3.856 2.296 9.348 1.00 81.94 297 THR A O 1
ATOM 2384 N N . PRO A 1 298 ? 2.888 2.496 7.325 1.00 80.00 298 PRO A N 1
ATOM 2385 C CA . PRO A 1 298 ? 3.294 1.168 6.869 1.00 80.00 298 PRO A CA 1
ATOM 2386 C C . PRO A 1 298 ? 4.818 0.974 6.858 1.00 80.00 298 PRO A C 1
ATOM 2388 O O . PRO A 1 298 ? 5.289 -0.095 7.227 1.00 80.00 298 PRO A O 1
ATOM 2391 N N . GLN A 1 299 ? 5.590 2.016 6.533 1.00 79.19 299 GLN A N 1
ATOM 2392 C CA . GLN A 1 299 ? 7.058 1.976 6.499 1.00 79.19 299 GLN A CA 1
ATOM 2393 C C . GLN A 1 299 ? 7.683 1.739 7.880 1.00 79.19 299 GLN A C 1
ATOM 2395 O O . GLN 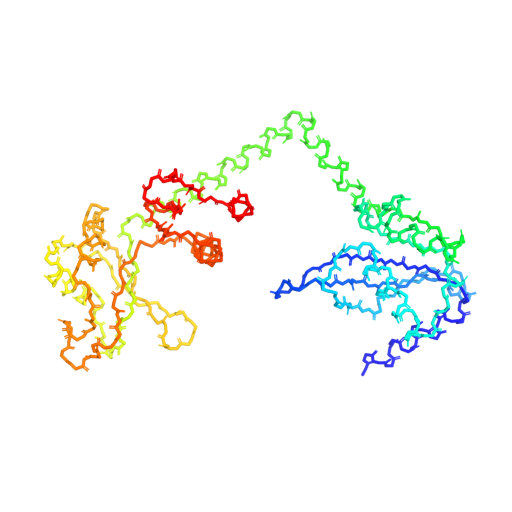A 1 299 ? 8.767 1.168 7.983 1.00 79.19 299 GLN A O 1
ATOM 2400 N N . ASP A 1 300 ? 7.007 2.134 8.963 1.00 83.69 300 ASP A N 1
ATOM 2401 C CA . ASP A 1 300 ? 7.481 1.822 10.314 1.00 83.69 300 ASP A CA 1
ATOM 2402 C C . ASP A 1 300 ? 7.489 0.305 10.568 1.00 83.69 300 ASP A C 1
ATOM 2404 O O . ASP A 1 300 ? 8.250 -0.156 11.414 1.00 83.69 300 ASP A O 1
ATOM 2408 N N . LEU A 1 301 ? 6.680 -0.478 9.835 1.00 80.44 301 LEU A N 1
ATOM 2409 C CA . LEU A 1 301 ? 6.607 -1.933 9.991 1.00 80.44 301 LEU A CA 1
ATOM 2410 C C . LEU A 1 301 ? 7.820 -2.663 9.396 1.00 80.44 301 LEU A C 1
ATOM 2412 O O . LEU A 1 301 ? 8.222 -3.721 9.896 1.00 80.44 301 LEU A O 1
ATOM 2416 N N . GLU A 1 302 ? 8.397 -2.099 8.335 1.00 76.25 302 GLU A N 1
ATOM 2417 C CA . GLU A 1 302 ? 9.596 -2.618 7.668 1.00 76.25 302 GLU A CA 1
ATOM 2418 C C . GLU A 1 302 ? 10.829 -2.475 8.565 1.00 76.25 302 GLU A C 1
ATOM 2420 O O . GLU A 1 302 ? 11.698 -3.340 8.562 1.00 76.25 302 GLU A O 1
ATOM 2425 N N . LYS A 1 303 ? 10.856 -1.427 9.400 1.00 73.00 303 LYS A N 1
ATOM 2426 C CA . LYS A 1 303 ? 11.956 -1.104 10.325 1.00 73.00 303 LYS A CA 1
ATOM 2427 C C . LYS A 1 303 ? 11.923 -1.877 11.655 1.00 73.00 303 LYS A C 1
ATOM 2429 O O . LYS A 1 303 ? 12.790 -1.643 12.496 1.00 73.00 303 LYS A O 1
ATOM 2434 N N . MET A 1 304 ? 10.913 -2.726 11.874 1.00 72.19 304 MET A N 1
ATOM 2435 C CA . MET A 1 304 ? 10.758 -3.561 13.083 1.00 72.19 304 MET A CA 1
ATOM 2436 C C . MET A 1 304 ? 11.624 -4.813 13.053 1.00 72.19 304 MET A C 1
ATOM 2438 O O . MET A 1 304 ? 12.031 -5.251 14.148 1.00 72.19 304 MET A O 1
#